Protein 5E43 (pdb70)

Foldseek 3Di:
DVVLQVVLVVLCVVQQWDKWAWKAQPVPRDMDTHQQAPKFACFLVLLLLLLLLQQLCCVPPNPCQQADWDADAPVLAAPQQVPNNVCRPPTGLVVLSLCCFQRVHQSSSCNLVRQVHQVRSCVSLVVLVLNQAGADDGPPVSLDDDNPDRHNIDGQVSLSSCCCLQPNPSHDPVSNVSSQVSQQNHDPQCLAQCVLADVPKRKRKGWGADQFQLWIWMWIWIALDPDHRIMTIMIMGHPGRRDHNDRNSRSNSNNSRCVVVVSD

Structure (mmCIF, N/CA/C/O backbone):
data_5E43
#
_entry.id   5E43
#
_cell.length_a   74.845
_cell.length_b   92.932
_cell.length_c   85.629
_cell.angle_alpha   90.00
_cell.angle_beta   90.00
_cell.angle_gamma   90.00
#
_symmetry.space_group_name_H-M   'C 2 2 21'
#
loop_
_entity.id
_entity.type
_entity.pdbx_description
1 polymer Beta-lactamase
2 non-polymer 'NITRATE ION'
3 non-polymer 'ACETATE ION'
4 water water
#
loop_
_atom_site.group_PDB
_atom_site.id
_atom_site.type_symbol
_atom_site.label_atom_id
_atom_site.label_alt_id
_atom_site.label_comp_id
_atom_site.label_asym_id
_atom_site.label_entity_id
_atom_site.label_seq_id
_atom_site.pdbx_PDB_ins_code
_atom_site.Cartn_x
_atom_site.Cartn_y
_atom_site.Cartn_z
_atom_site.occupancy
_atom_site.B_iso_or_equiv
_atom_site.auth_seq_id
_atom_site.auth_comp_id
_atom_site.auth_asym_id
_atom_site.auth_atom_id
_atom_site.pdbx_PDB_model_num
ATOM 1 N N . GLY A 1 30 ? 20.850 2.350 29.012 1.00 64.02 27 GLY A N 1
ATOM 2 C CA . GLY A 1 30 ? 22.188 2.907 29.029 1.00 58.24 27 GLY A CA 1
ATOM 3 C C . GLY A 1 30 ? 23.217 2.044 28.320 1.00 53.75 27 GLY A C 1
ATOM 4 O O . GLY A 1 30 ? 24.413 2.209 28.547 1.00 47.84 27 GLY A O 1
ATOM 5 N N . ALA A 1 31 ? 22.751 1.131 27.456 1.00 53.38 28 ALA A N 1
ATOM 6 C CA . ALA A 1 31 ? 23.659 0.195 26.793 1.00 48.50 28 ALA A CA 1
ATOM 7 C C . ALA A 1 31 ? 24.559 0.907 25.788 1.00 45.44 28 ALA A C 1
ATOM 8 O O . ALA A 1 31 ? 25.773 0.669 25.753 1.00 42.07 28 ALA A O 1
ATOM 10 N N . ARG A 1 32 ? 23.985 1.781 24.957 1.00 45.14 29 ARG A N 1
ATOM 11 C CA . ARG A 1 32 ? 24.812 2.551 24.036 1.00 42.34 29 ARG A CA 1
ATOM 12 C C . ARG A 1 32 ? 25.806 3.424 24.790 1.00 35.00 29 ARG A C 1
ATOM 13 O O . ARG A 1 32 ? 26.977 3.509 24.404 1.00 29.03 29 ARG A O 1
ATOM 21 N N . ALA A 1 33 ? 25.372 4.067 25.882 1.00 31.20 30 ALA A N 1
ATOM 22 C CA . ALA A 1 33 ? 26.290 4.920 26.631 1.00 27.89 30 ALA A CA 1
ATOM 23 C C . ALA A 1 33 ? 27.422 4.110 27.238 1.00 24.45 30 ALA A C 1
ATOM 24 O O . ALA A 1 33 ? 28.567 4.564 27.284 1.00 23.37 30 ALA A O 1
ATOM 26 N N A ARG A 1 34 ? 27.130 2.905 27.727 0.55 25.45 31 ARG A N 1
ATOM 27 N N B ARG A 1 34 ? 27.111 2.913 27.732 0.45 25.53 31 ARG A N 1
ATOM 28 C CA A ARG A 1 34 ? 28.204 2.115 28.318 0.55 25.17 31 ARG A CA 1
ATOM 29 C CA B ARG A 1 34 ? 28.142 2.057 28.302 0.45 25.42 31 ARG A CA 1
ATOM 30 C C A ARG A 1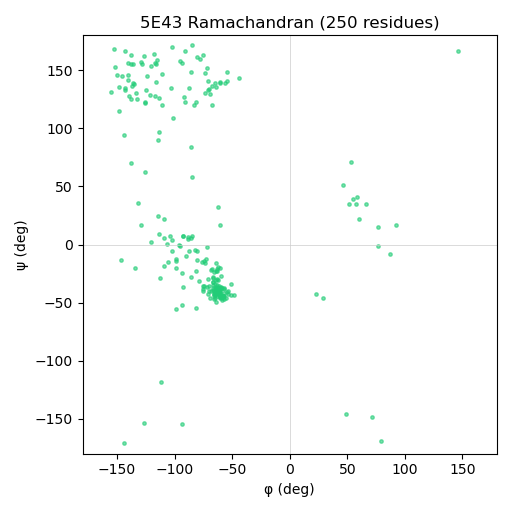 34 ? 29.240 1.730 27.266 0.55 24.29 31 ARG A C 1
ATOM 31 C C B ARG A 1 34 ? 29.215 1.732 27.270 0.45 24.43 31 ARG A C 1
ATOM 32 O O A ARG A 1 34 ? 30.444 1.732 27.547 0.55 24.41 31 ARG A O 1
ATOM 33 O O B ARG A 1 34 ? 30.413 1.776 27.570 0.45 24.28 31 ARG A O 1
ATOM 48 N N . LYS A 1 35 ? 28.800 1.420 26.041 1.00 26.22 32 LYS A N 1
ATOM 49 C CA . LYS A 1 35 ? 29.763 1.119 24.988 1.00 27.63 32 LYS A CA 1
ATOM 50 C C . LYS A 1 35 ? 30.590 2.343 24.631 1.00 26.58 32 LYS A C 1
ATOM 51 O O . LYS A 1 35 ? 31.809 2.245 24.454 1.00 26.09 32 LYS A O 1
ATOM 57 N N . GLU A 1 36 ? 29.950 3.510 24.545 1.00 25.25 33 GLU A N 1
ATOM 58 C CA . GLU A 1 36 ? 30.691 4.727 24.230 1.00 23.87 33 GLU A CA 1
ATOM 59 C C . GLU A 1 36 ? 31.710 5.049 25.316 1.00 23.22 33 GLU A C 1
ATOM 60 O O . GLU A 1 36 ? 32.834 5.472 25.017 1.00 22.35 33 GLU A O 1
ATOM 66 N N . LEU A 1 37 ? 31.343 4.838 26.585 1.00 21.03 34 LEU A N 1
ATOM 67 C CA . LEU A 1 37 ? 32.268 5.107 27.683 1.00 18.88 34 LEU A CA 1
ATOM 68 C C . LEU A 1 37 ? 33.387 4.083 27.733 1.00 19.61 34 LEU A C 1
ATOM 69 O O . LEU A 1 37 ? 34.529 4.415 28.077 1.00 18.37 34 LEU A O 1
ATOM 74 N N . ARG A 1 38 ? 33.079 2.823 27.424 1.00 21.02 35 ARG A N 1
ATOM 75 C CA . ARG A 1 38 ? 34.134 1.819 27.377 1.00 21.53 35 ARG A CA 1
ATOM 76 C C . ARG A 1 38 ? 35.161 2.173 26.311 1.00 20.19 35 ARG A C 1
ATOM 77 O O . ARG A 1 38 ? 36.374 2.003 26.519 1.00 20.52 35 ARG A O 1
ATOM 85 N N . THR A 1 39 ? 34.691 2.691 25.173 1.00 20.72 36 THR A N 1
ATOM 86 C CA . THR A 1 39 ? 35.584 3.079 24.087 1.00 21.70 36 THR A CA 1
ATOM 87 C C . THR A 1 39 ? 36.384 4.318 24.458 1.00 20.56 36 THR A C 1
ATOM 88 O O . THR A 1 39 ? 37.589 4.394 24.189 1.00 23.91 36 THR A O 1
ATOM 92 N N . LEU A 1 40 ? 35.724 5.290 25.082 1.00 20.09 37 LEU A N 1
ATOM 93 C CA . LEU A 1 40 ? 36.409 6.490 25.535 1.00 22.43 37 LEU A CA 1
ATOM 94 C C . LEU A 1 40 ? 37.470 6.139 26.561 1.00 22.31 37 LEU A C 1
ATOM 95 O O . LEU A 1 40 ? 38.587 6.668 26.526 1.00 22.79 37 LEU A O 1
ATOM 100 N N . GLU A 1 41 ? 37.127 5.243 27.490 1.00 20.83 38 GLU A N 1
ATOM 101 C CA . GLU A 1 41 ? 38.076 4.763 28.483 1.00 21.92 38 GLU A CA 1
ATOM 102 C C . GLU A 1 41 ? 39.288 4.127 27.825 1.00 25.24 38 GLU A C 1
ATOM 103 O O . GLU A 1 41 ? 40.429 4.380 28.223 1.00 24.86 38 GLU A O 1
ATOM 109 N N . ALA A 1 42 ? 39.061 3.300 26.802 1.00 25.21 39 ALA A N 1
ATOM 110 C CA . ALA A 1 42 ? 40.174 2.683 26.092 1.00 26.18 39 ALA A CA 1
ATOM 111 C C . ALA A 1 42 ? 41.061 3.737 25.448 1.00 24.81 39 ALA A C 1
ATOM 112 O O . ALA A 1 42 ? 42.288 3.596 25.417 1.00 29.24 39 ALA A O 1
ATOM 114 N N . SER A 1 43 ? 40.457 4.826 24.963 1.00 23.69 40 SER A N 1
ATOM 115 C CA . SER A 1 43 ? 41.208 5.818 24.206 1.00 28.11 40 SER A CA 1
ATOM 116 C C . SER A 1 43 ? 42.234 6.553 25.071 1.00 25.77 40 SER A C 1
ATOM 117 O O . SER A 1 43 ? 43.243 7.029 24.540 1.00 28.56 40 SER A O 1
ATOM 120 N N . PHE A 1 44 ? 42.009 6.688 26.380 1.00 25.45 41 PHE A N 1
ATOM 121 C CA . PHE A 1 44 ? 43.013 7.353 27.210 1.00 26.21 41 PHE A CA 1
ATOM 122 C C . PHE A 1 44 ? 43.669 6.403 28.206 1.00 29.26 41 PHE A C 1
ATOM 123 O O . PHE A 1 44 ? 44.480 6.841 29.025 1.00 29.56 41 PHE A O 1
ATOM 131 N N . LYS A 1 45 ? 43.404 5.099 28.089 1.00 25.47 42 LYS A N 1
ATOM 132 C CA . LYS A 1 45 ? 44.056 4.074 28.905 1.00 25.03 42 LYS A CA 1
ATOM 133 C C . LYS A 1 45 ? 43.892 4.369 30.391 1.00 27.48 42 LYS A C 1
ATOM 134 O O . LYS A 1 45 ? 44.811 4.189 31.189 1.00 29.71 42 LYS A O 1
ATOM 140 N N . GLY A 1 46 ? 42.720 4.844 30.763 1.00 22.37 43 GLY A N 1
ATOM 141 C CA . GLY A 1 46 ? 42.450 5.187 32.139 1.00 20.44 43 GLY A CA 1
ATOM 142 C C . GLY A 1 46 ? 41.193 4.500 32.634 1.00 22.80 43 GLY A C 1
ATOM 143 O O . GLY A 1 46 ? 40.798 3.442 32.147 1.00 24.15 43 GLY A O 1
ATOM 144 N N . ARG A 1 47 ? 40.570 5.128 33.621 1.00 18.63 44 ARG A N 1
ATOM 145 C CA . ARG A 1 47 ? 39.365 4.622 34.261 1.00 17.28 44 ARG A CA 1
ATOM 146 C C . ARG A 1 47 ? 38.370 5.762 34.363 1.00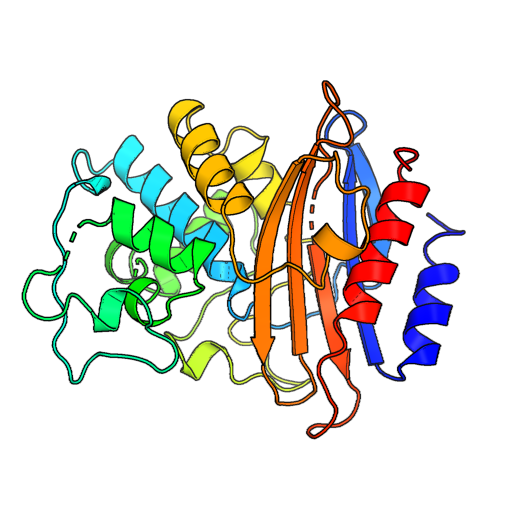 18.89 44 ARG A C 1
ATOM 147 O O . ARG A 1 47 ? 38.725 6.849 34.842 1.00 17.77 44 ARG A O 1
ATOM 155 N N . ILE A 1 48 ? 37.129 5.519 33.938 1.00 17.65 45 ILE A N 1
ATOM 156 C CA . ILE A 1 48 ? 36.052 6.499 34.065 1.00 15.92 45 ILE A CA 1
ATOM 157 C C . ILE A 1 48 ? 34.978 5.926 34.973 1.00 19.33 45 ILE A C 1
ATOM 158 O O . ILE A 1 48 ? 34.504 4.807 34.746 1.00 19.25 45 ILE A O 1
ATOM 163 N N . GLY A 1 49 ? 34.593 6.690 35.992 1.00 17.67 46 GLY A N 1
ATOM 164 C CA . GLY A 1 49 ? 33.405 6.397 36.780 1.00 15.98 46 GLY A CA 1
ATOM 165 C C . GLY A 1 49 ? 32.385 7.495 36.535 1.00 18.90 46 GLY A C 1
ATOM 166 O O . GLY A 1 49 ? 32.700 8.680 36.668 1.00 17.95 46 GLY A O 1
ATOM 167 N N . ALA A 1 50 ? 31.172 7.091 36.139 1.00 16.84 47 ALA A N 1
ATOM 168 C CA . ALA A 1 50 ? 30.197 8.081 35.730 1.00 16.20 47 ALA A CA 1
ATOM 169 C C . ALA A 1 50 ? 28.812 7.714 36.231 1.00 17.17 47 ALA A C 1
ATOM 170 O O . ALA A 1 50 ? 28.417 6.547 36.209 1.00 17.24 47 ALA A O 1
ATOM 172 N N . TYR A 1 51 ? 28.069 8.732 36.642 1.00 15.44 48 TYR A N 1
ATOM 173 C CA . TYR A 1 51 ? 26.691 8.581 37.075 1.00 16.73 48 TYR A CA 1
ATOM 174 C C . TYR A 1 51 ? 25.944 9.805 36.591 1.00 19.06 48 TYR A C 1
ATOM 175 O O . TYR A 1 51 ? 26.446 10.923 36.719 1.00 18.25 48 TYR A O 1
ATOM 184 N N . ALA A 1 52 ? 24.769 9.604 36.019 1.00 18.46 49 ALA A N 1
ATOM 185 C CA . ALA A 1 52 ? 23.898 10.725 35.715 1.00 19.35 49 ALA A CA 1
ATOM 186 C C . ALA A 1 52 ? 22.478 10.300 36.025 1.00 19.43 49 ALA A C 1
ATOM 187 O O . ALA A 1 52 ? 22.125 9.131 35.871 1.00 20.05 49 ALA A O 1
ATOM 189 N N . VAL A 1 53 ? 21.677 11.251 36.497 1.00 17.72 50 VAL A N 1
ATOM 190 C CA . VAL A 1 53 ? 20.273 10.990 36.789 1.00 16.91 50 VAL A CA 1
ATOM 191 C C . VAL A 1 53 ? 19.439 12.151 36.277 1.00 17.88 50 VAL A C 1
ATOM 192 O O . VAL A 1 53 ? 19.814 13.320 36.426 1.00 18.47 50 VAL A O 1
ATOM 196 N N . ASP A 1 54 ? 18.314 11.818 35.643 1.00 18.53 51 ASP A N 1
ATOM 197 C CA . ASP A 1 54 ? 17.284 12.790 35.292 1.00 20.54 51 ASP A CA 1
ATOM 198 C C . ASP A 1 54 ? 16.407 13.003 36.518 1.00 22.02 51 ASP A C 1
ATOM 199 O O . ASP A 1 54 ? 15.792 12.050 36.998 1.00 23.03 51 ASP A O 1
ATOM 204 N N . THR A 1 55 ? 16.333 14.235 37.028 1.00 20.15 52 THR A N 1
ATOM 205 C CA . THR A 1 55 ? 15.585 14.414 38.275 1.00 23.55 52 THR A CA 1
ATOM 206 C C . THR A 1 55 ? 14.072 14.315 38.094 1.00 25.21 52 THR A C 1
ATOM 207 O O . THR A 1 55 ? 13.362 14.212 39.098 1.00 28.01 52 THR A O 1
ATOM 211 N N . ALA A 1 56 ? 13.564 14.337 36.865 1.00 22.88 53 ALA A N 1
ATOM 212 C CA . ALA A 1 56 ? 12.127 14.207 36.633 1.00 24.48 53 ALA A CA 1
ATOM 213 C C . ALA A 1 56 ? 11.691 12.761 36.393 1.00 26.74 53 ALA A C 1
ATOM 214 O O . ALA A 1 56 ? 10.584 12.374 36.785 1.00 28.92 53 ALA A O 1
ATOM 216 N N . THR A 1 57 ? 12.502 11.964 35.706 1.00 24.73 54 THR A N 1
ATOM 217 C CA . THR A 1 57 ? 12.131 10.586 35.407 1.00 24.29 54 THR A CA 1
ATOM 218 C C . THR A 1 57 ? 12.753 9.588 36.366 1.00 27.29 54 THR A C 1
ATOM 219 O O . THR A 1 57 ? 12.287 8.440 36.425 1.00 25.95 54 THR A O 1
ATOM 223 N N . GLY A 1 58 ? 13.825 9.976 37.049 1.00 27.52 55 GLY A N 1
ATOM 224 C CA . GLY A 1 58 ? 14.587 9.066 37.871 1.00 30.46 55 GLY A CA 1
ATOM 225 C C . GLY A 1 58 ? 15.494 8.136 37.101 1.00 28.58 55 GLY A C 1
ATOM 226 O O . GLY A 1 58 ? 16.211 7.347 37.726 1.00 28.82 55 GLY A O 1
ATOM 227 N N . LYS A 1 59 ? 15.494 8.209 35.768 1.00 23.64 56 LYS A N 1
ATOM 228 C CA . LYS A 1 59 ? 16.345 7.356 34.956 1.00 24.72 56 LYS A CA 1
ATOM 229 C C . LYS A 1 59 ? 17.808 7.678 35.222 1.00 24.74 56 LYS A C 1
ATOM 230 O O . LYS A 1 59 ? 18.185 8.844 35.377 1.00 22.99 56 LYS A O 1
ATOM 236 N N . THR A 1 60 ? 18.628 6.638 35.311 1.00 22.20 57 THR A N 1
ATOM 237 C CA . THR A 1 60 ? 20.055 6.827 35.544 1.00 22.44 57 THR A CA 1
ATOM 238 C C . THR A 1 60 ? 20.874 6.223 34.415 1.00 22.17 57 THR A C 1
ATOM 239 O O . THR A 1 60 ? 20.442 5.281 33.738 1.00 24.26 57 THR A O 1
ATOM 243 N N . ILE A 1 61 ? 22.074 6.780 34.232 1.00 19.92 58 ILE A N 1
ATOM 244 C CA . ILE A 1 61 ? 23.108 6.225 33.368 1.00 21.33 58 ILE A CA 1
ATOM 245 C C . ILE A 1 61 ? 24.316 5.986 34.260 1.00 20.93 58 ILE A C 1
ATOM 246 O O . ILE A 1 61 ? 24.729 6.891 34.993 1.00 20.56 58 ILE A O 1
ATOM 251 N N . THR A 1 62 ? 24.868 4.774 34.221 1.00 20.43 59 THR A N 1
ATOM 252 C CA . THR A 1 62 ? 25.911 4.404 35.166 1.00 19.22 59 THR A CA 1
ATOM 253 C C . THR A 1 62 ? 27.039 3.662 34.461 1.00 21.73 59 THR A C 1
ATOM 254 O O . THR A 1 62 ? 26.798 2.810 33.595 1.00 22.63 59 THR A O 1
ATOM 258 N N . TYR A 1 63 ? 28.269 3.984 34.839 1.00 16.11 60 TYR A N 1
ATOM 259 C CA . TYR A 1 63 ? 29.429 3.267 34.314 1.00 18.53 60 TYR A CA 1
ATOM 260 C C . TYR A 1 63 ? 30.483 3.267 35.413 1.00 18.09 60 TYR A C 1
ATOM 261 O O . TYR A 1 63 ? 30.971 4.338 35.795 1.00 16.59 60 TYR A O 1
ATOM 270 N N . ARG A 1 64 ? 30.814 2.083 35.942 1.00 15.91 61 ARG A N 1
ATOM 271 C CA . ARG A 1 64 ? 31.679 1.999 37.128 1.00 15.71 61 ARG A CA 1
ATOM 272 C C . ARG A 1 64 ? 31.158 2.902 38.247 1.00 17.69 61 ARG A C 1
ATOM 273 O O . ARG A 1 64 ? 31.935 3.488 39.018 1.00 16.72 61 ARG A O 1
ATOM 281 N N . SER A 1 65 ? 29.825 3.009 38.347 1.00 15.38 62 SER A N 1
ATOM 282 C CA . SER A 1 65 ? 29.261 4.031 39.239 1.00 15.89 62 SER A CA 1
ATOM 283 C C . SER A 1 65 ? 29.377 3.665 40.709 1.00 16.46 62 SER A C 1
ATOM 284 O O . SER A 1 65 ? 29.159 4.531 41.561 1.00 17.39 62 SER A O 1
ATOM 287 N N . GLY A 1 66 ? 29.676 2.412 41.023 1.00 16.43 63 GLY A N 1
ATOM 288 C CA . GLY A 1 66 ? 29.937 1.992 42.387 1.00 16.53 63 GLY A CA 1
ATOM 289 C C . GLY A 1 66 ? 31.400 1.779 42.683 1.00 17.57 63 GLY A C 1
ATOM 290 O O . GLY A 1 66 ? 31.726 1.299 43.780 1.00 17.14 63 GLY A O 1
ATOM 291 N N . GLU A 1 67 ? 32.300 2.124 41.746 1.00 16.03 64 GLU A N 1
ATOM 292 C CA . GLU A 1 67 ? 33.722 1.963 42.015 1.00 15.22 64 GLU A CA 1
ATOM 293 C C . GLU A 1 67 ? 34.236 3.131 42.852 1.00 16.84 64 GLU A C 1
ATOM 294 O O . GLU A 1 67 ? 33.627 4.207 42.910 1.00 15.80 64 GLU A O 1
ATOM 300 N N . ARG A 1 68 ? 35.393 2.912 43.474 1.00 17.70 65 ARG A N 1
ATOM 301 C CA . ARG A 1 68 ? 35.943 3.833 44.460 1.00 14.64 65 ARG A CA 1
ATOM 302 C C . ARG A 1 68 ? 36.879 4.841 43.799 1.00 17.20 65 ARG A C 1
ATOM 303 O O . ARG A 1 68 ? 37.826 4.456 43.106 1.00 18.11 65 ARG A O 1
ATOM 311 N N . PHE A 1 69 ? 36.628 6.121 44.040 1.00 14.32 66 PHE A N 1
ATOM 312 C CA . PHE A 1 69 ? 37.451 7.205 43.522 1.00 15.67 66 PHE A CA 1
ATOM 313 C C . PHE A 1 69 ? 37.674 8.201 44.646 1.00 15.60 66 PHE A C 1
ATOM 314 O O . PHE A 1 69 ? 36.836 8.320 45.551 1.00 16.26 66 PHE A O 1
ATOM 322 N N . PRO A 1 70 ? 38.750 8.980 44.585 1.00 16.50 67 PRO A N 1
ATOM 323 C CA . PRO A 1 70 ? 38.947 10.018 45.608 1.00 14.65 67 PRO A CA 1
ATOM 324 C C . PRO A 1 70 ? 37.966 11.169 45.449 1.00 17.08 67 PRO A C 1
ATOM 325 O O . PRO A 1 70 ? 37.673 11.616 44.340 1.00 17.62 67 PRO A O 1
ATOM 329 N N . LEU A 1 71 ? 37.471 11.671 46.583 1.00 15.28 68 LEU A N 1
ATOM 330 C CA . LEU A 1 71 ? 36.667 12.886 46.558 1.00 15.53 68 LEU A CA 1
ATOM 331 C C . LEU A 1 71 ? 37.440 14.051 45.951 1.00 16.95 68 LEU A C 1
ATOM 332 O O . LEU A 1 71 ? 36.898 14.804 45.125 1.00 16.05 68 LEU A O 1
ATOM 337 N N . LEU A 1 72 ? 38.696 14.226 46.353 1.00 14.43 69 LEU A N 1
ATOM 338 C CA . LEU A 1 72 ? 39.468 15.433 46.032 1.00 15.36 69 LEU A CA 1
ATOM 339 C C . LEU A 1 72 ? 38.583 16.634 46.370 1.00 16.20 69 LEU A C 1
ATOM 340 O O . LEU A 1 72 ? 37.750 16.567 47.279 1.00 16.74 69 LEU A O 1
ATOM 345 N N . SER A 1 73 ? 38.677 17.727 45.615 1.00 15.17 70 SER A N 1
ATOM 346 C CA . SER A 1 73 ? 37.908 18.894 46.035 1.00 14.08 70 SER A CA 1
ATOM 347 C C . SER A 1 73 ? 36.413 18.758 45.823 1.00 17.07 70 SER A C 1
ATOM 348 O O . SER A 1 73 ? 35.698 19.704 46.175 1.00 17.16 70 SER A O 1
ATOM 351 N N . THR A 1 74 ? 35.894 17.662 45.249 1.00 15.42 71 THR A N 1
ATOM 352 C CA . THR A 1 74 ? 34.449 17.633 45.075 1.00 16.08 71 THR A CA 1
ATOM 353 C C . THR A 1 74 ? 33.712 17.653 46.415 1.00 16.83 71 THR A C 1
ATOM 354 O O . THR A 1 74 ? 32.545 18.045 46.450 1.00 17.78 71 THR A O 1
ATOM 358 N N . PHE A 1 75 ? 34.365 17.265 47.521 1.00 17.78 72 PHE A N 1
ATOM 359 C CA . PHE A 1 75 ? 33.664 17.297 48.800 1.00 17.72 72 PHE A CA 1
ATOM 360 C C . PHE A 1 75 ? 33.262 18.712 49.197 1.00 15.78 72 PHE A C 1
ATOM 361 O O . PHE A 1 75 ? 32.361 18.868 50.027 1.00 16.72 72 PHE A O 1
ATOM 369 N N . LYS A 1 76 ? 33.938 19.730 48.671 1.00 17.50 73 LYS A N 1
ATOM 370 C CA . LYS A 1 76 ? 33.695 21.096 49.126 1.00 17.31 73 LYS A CA 1
ATOM 371 C C . LYS A 1 76 ? 32.267 21.535 48.843 1.00 18.99 73 LYS A C 1
ATOM 372 O O . LYS A 1 76 ? 31.714 22.350 49.588 1.00 19.14 73 LYS A O 1
ATOM 378 N N . ALA A 1 77 ? 31.656 21.013 47.774 1.00 17.67 74 ALA A N 1
ATOM 379 C CA . ALA A 1 77 ? 30.241 21.289 47.532 1.00 18.20 74 ALA A CA 1
ATOM 380 C C . ALA A 1 77 ? 29.366 20.782 48.678 1.00 19.45 74 ALA A C 1
ATOM 381 O O . ALA A 1 77 ? 28.421 21.464 49.108 1.00 19.70 74 ALA A O 1
ATOM 383 N N . ILE A 1 78 ? 29.661 19.589 49.191 1.00 16.84 75 ILE A N 1
ATOM 384 C CA . ILE A 1 78 ? 28.835 19.031 50.245 1.00 16.24 75 ILE A CA 1
ATOM 385 C C . ILE A 1 78 ? 29.185 19.672 51.583 1.00 17.57 75 ILE A C 1
ATOM 386 O O . ILE A 1 78 ? 28.314 19.805 52.444 1.00 18.80 75 ILE A O 1
ATOM 391 N N . ALA A 1 79 ? 30.453 20.072 51.784 1.00 18.12 76 ALA A N 1
ATOM 392 C CA . ALA A 1 79 ? 30.794 20.809 53.007 1.00 16.59 76 ALA A CA 1
ATOM 393 C C . ALA A 1 79 ? 30.007 22.108 53.102 1.00 16.75 76 ALA A C 1
ATOM 394 O O . ALA A 1 79 ? 29.533 22.475 54.182 1.00 16.48 76 ALA A O 1
ATOM 396 N N . ALA A 1 80 ? 29.852 22.823 51.978 1.00 15.59 77 ALA A N 1
ATOM 397 C CA . ALA A 1 80 ? 29.061 24.058 52.010 1.00 16.96 77 ALA A CA 1
ATOM 398 C C . ALA A 1 80 ? 27.607 23.757 52.340 1.00 17.18 77 ALA A C 1
ATOM 399 O O . ALA A 1 80 ? 26.966 24.482 53.117 1.00 17.76 77 ALA A O 1
ATOM 401 N N . ALA A 1 81 ? 27.079 22.672 51.778 1.00 15.45 78 ALA A N 1
ATOM 402 C CA . ALA A 1 81 ? 25.727 22.249 52.116 1.00 16.76 78 ALA A CA 1
ATOM 403 C C . ALA A 1 81 ? 25.607 21.950 53.598 1.00 17.18 78 ALA A C 1
ATOM 404 O O . ALA A 1 81 ? 24.611 22.315 54.229 1.00 17.53 78 ALA A O 1
ATOM 406 N N . ALA A 1 82 ? 26.595 21.258 54.166 1.00 17.01 79 ALA A N 1
ATOM 407 C CA . ALA A 1 82 ? 26.531 20.936 55.585 1.00 16.87 79 ALA A CA 1
ATOM 408 C C . ALA A 1 82 ? 26.507 22.209 56.418 1.00 18.20 79 ALA A C 1
ATOM 409 O O . ALA A 1 82 ? 25.791 22.292 57.431 1.00 17.15 79 ALA A O 1
ATOM 411 N N . VAL A 1 83 ? 27.292 23.212 56.008 1.00 15.32 80 VAL A N 1
ATOM 412 C CA . VAL A 1 83 ? 27.326 24.488 56.728 1.00 16.04 80 VAL A CA 1
ATOM 413 C C . VAL A 1 83 ? 25.980 25.200 56.615 1.00 18.24 80 VAL A C 1
ATOM 414 O O . VAL A 1 83 ? 25.451 25.728 57.596 1.00 16.63 80 VAL A O 1
ATOM 418 N N . LEU A 1 84 ? 25.429 25.277 55.399 1.00 14.68 81 LEU A N 1
ATOM 419 C CA . LEU A 1 84 ? 24.099 25.862 55.230 1.00 15.57 81 LEU A CA 1
ATOM 420 C C . LEU A 1 84 ? 23.058 25.146 56.081 1.00 18.32 81 LEU A C 1
ATOM 421 O O . LEU A 1 84 ? 22.202 25.790 56.700 1.00 17.78 81 LEU A O 1
ATOM 426 N N . HIS A 1 85 ? 23.090 23.809 56.088 1.00 17.25 82 HIS A N 1
ATOM 427 C CA . HIS A 1 85 ? 22.133 23.040 56.885 1.00 18.89 82 HIS A CA 1
ATOM 428 C C . HIS A 1 85 ? 22.263 23.362 58.370 1.00 20.55 82 HIS A C 1
ATOM 429 O O . HIS A 1 85 ? 21.263 23.567 59.075 1.00 20.80 82 HIS A O 1
ATOM 436 N N . LYS A 1 86 ? 23.494 23.438 58.857 1.00 18.43 83 LYS A N 1
ATOM 437 C CA . LYS A 1 86 ? 23.711 23.729 60.269 1.00 17.43 83 LYS A CA 1
ATOM 438 C C . LYS A 1 86 ? 23.225 25.132 60.619 1.00 19.35 83 LYS A C 1
ATOM 439 O O . LYS A 1 86 ? 22.567 25.332 61.645 1.00 20.40 83 LYS A O 1
ATOM 445 N N . ALA A 1 87 ? 23.527 26.116 59.768 1.00 18.37 84 ALA A N 1
ATOM 446 C CA . ALA A 1 87 ? 23.099 27.481 60.058 1.00 19.94 84 ALA A CA 1
ATOM 447 C C . ALA A 1 87 ? 21.583 27.588 60.089 1.00 22.00 84 ALA A C 1
ATOM 448 O O . ALA A 1 87 ? 21.019 28.360 60.871 1.00 21.87 84 ALA A O 1
ATOM 450 N N . ARG A 1 88 ? 20.913 26.844 59.218 1.00 18.51 85 ARG A N 1
ATOM 451 C CA . ARG A 1 88 ? 19.458 26.937 59.102 1.00 20.90 85 ARG A CA 1
ATOM 452 C C . ARG A 1 88 ? 18.744 26.242 60.261 1.00 22.10 85 ARG A C 1
ATOM 453 O O . ARG A 1 88 ? 17.661 26.682 60.685 1.00 25.53 85 ARG A O 1
ATOM 461 N N . THR A 1 89 ? 19.298 25.127 60.752 1.00 22.22 86 THR A N 1
ATOM 462 C CA . THR A 1 89 ? 18.559 24.255 61.657 1.00 22.08 86 THR A CA 1
ATOM 463 C C . THR A 1 89 ? 19.041 24.267 63.097 1.00 26.31 86 THR A C 1
ATOM 464 O O . THR A 1 89 ? 18.287 23.836 63.984 1.00 29.10 86 THR A O 1
ATOM 468 N N . SER A 1 90 ? 20.257 24.735 63.367 1.00 24.92 87 SER A N 1
ATOM 469 C CA . SER A 1 90 ? 20.697 24.699 64.755 1.00 25.30 87 SER A CA 1
ATOM 470 C C . SER A 1 90 ? 21.606 25.848 65.165 1.00 24.78 87 SER A C 1
ATOM 471 O O . SER A 1 90 ? 21.791 26.067 66.364 1.00 24.32 87 SER A O 1
ATOM 474 N N . ASP A 1 91 ? 22.140 26.624 64.225 1.00 19.79 88 ASP A N 1
ATOM 475 C CA . ASP A 1 91 ? 23.163 27.626 64.546 1.00 19.20 88 ASP A CA 1
ATOM 476 C C . ASP A 1 91 ? 22.883 28.923 63.795 1.00 20.55 88 ASP A C 1
ATOM 477 O O . ASP A 1 91 ? 23.621 29.301 62.878 1.00 20.34 88 ASP A O 1
ATOM 482 N N . PRO A 1 92 ? 21.820 29.639 64.170 1.00 20.13 89 PRO A N 1
ATOM 483 C CA . PRO A 1 92 ? 21.542 30.935 63.540 1.00 20.48 89 PRO A CA 1
ATOM 484 C C . PRO A 1 92 ? 22.718 31.896 63.666 1.00 20.63 89 PRO A C 1
ATOM 485 O O . PRO A 1 92 ? 23.382 31.972 64.700 1.00 20.89 89 PRO A O 1
ATOM 489 N N . GLY A 1 93 ? 22.982 32.629 62.582 1.00 21.03 90 GLY A N 1
ATOM 490 C CA . GLY A 1 93 ? 24.114 33.528 62.532 1.00 20.49 90 GLY A CA 1
ATOM 491 C C . GLY A 1 93 ? 25.422 32.901 62.091 1.00 20.38 90 GLY A C 1
ATOM 492 O O . GLY A 1 93 ? 26.403 33.628 61.885 1.00 19.85 90 GLY A O 1
ATOM 493 N N . LEU A 1 94 ? 25.478 31.574 61.952 1.00 18.44 91 LEU A N 1
ATOM 494 C CA . LEU A 1 94 ? 26.723 30.934 61.553 1.00 16.88 91 LEU A CA 1
ATOM 495 C C . LEU A 1 94 ? 27.277 31.528 60.255 1.00 17.89 91 LEU A C 1
ATOM 496 O O . LEU A 1 94 ? 28.490 31.748 60.140 1.00 18.02 91 LEU A O 1
ATOM 501 N N . LEU A 1 95 ? 26.414 31.822 59.276 1.00 17.51 92 LEU A N 1
ATOM 502 C CA . LEU A 1 95 ? 26.964 32.258 57.979 1.00 16.50 92 LEU A CA 1
ATOM 503 C C . LEU A 1 95 ? 27.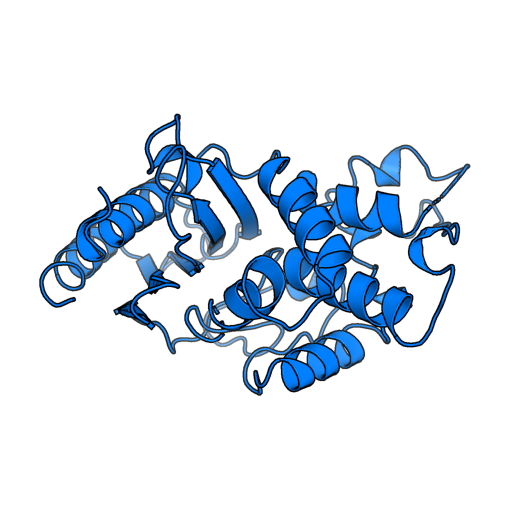614 33.629 58.070 1.00 20.21 92 LEU A C 1
ATOM 504 O O . LEU A 1 95 ? 28.493 33.945 57.256 1.00 19.11 92 LEU A O 1
ATOM 509 N N . ASN A 1 96 ? 27.248 34.423 59.077 1.00 18.30 93 ASN A N 1
ATOM 510 C CA . ASN A 1 96 ? 27.796 35.758 59.250 1.00 19.40 93 ASN A CA 1
ATOM 511 C C . ASN A 1 96 ? 28.974 35.784 60.214 1.00 18.68 93 ASN A C 1
ATOM 512 O O . ASN A 1 96 ? 29.553 36.854 60.439 1.00 19.08 93 ASN A O 1
ATOM 517 N N . LYS A 1 97 ? 29.331 34.636 60.786 1.00 16.84 94 LYS A N 1
ATOM 518 C CA . LYS A 1 97 ? 30.427 34.571 61.744 1.00 16.05 94 LYS 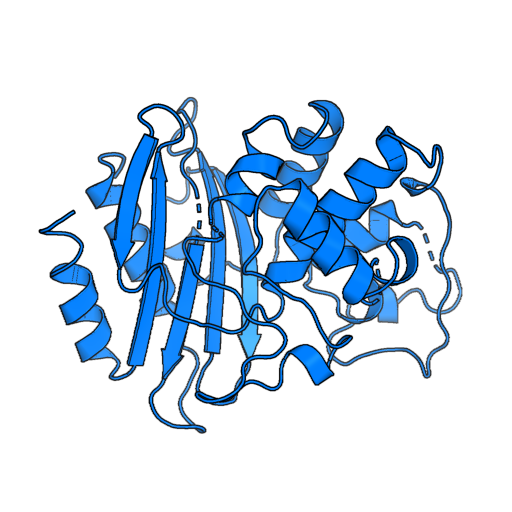A CA 1
ATOM 519 C C . LYS A 1 97 ? 31.754 34.784 61.032 1.00 16.20 94 LYS A C 1
ATOM 520 O O . LYS A 1 97 ? 32.012 34.163 59.995 1.00 17.09 94 LYS A O 1
ATOM 526 N N . VAL A 1 98 ? 32.623 35.643 61.611 1.00 14.66 95 VAL A N 1
ATOM 527 C CA . VAL A 1 98 ? 33.940 35.884 61.018 1.00 15.04 95 VAL A CA 1
ATOM 528 C C . VAL A 1 98 ? 34.915 34.849 61.541 1.00 20.08 95 VAL A C 1
ATOM 529 O O . VAL A 1 98 ? 34.963 34.552 62.748 1.00 20.77 95 VAL A O 1
ATOM 533 N N . VAL A 1 99 ? 35.695 34.295 60.617 1.00 17.11 96 VAL A N 1
ATOM 534 C CA . VAL A 1 99 ? 36.741 33.328 60.909 1.00 15.71 96 VAL A CA 1
ATOM 535 C C . VAL A 1 99 ? 38.079 33.938 60.519 1.00 18.03 96 VAL A C 1
ATOM 536 O O . VAL A 1 99 ? 38.186 34.599 59.477 1.00 16.84 96 VAL A O 1
ATOM 540 N N . HIS A 1 100 ? 39.094 33.712 61.354 1.00 16.75 97 HIS A N 1
ATOM 541 C CA . HIS A 1 100 ? 40.461 34.137 61.092 1.00 16.88 97 HIS A CA 1
ATOM 542 C C . HIS A 1 100 ? 41.375 32.921 60.977 1.00 17.40 97 HIS A C 1
ATOM 543 O O . HIS A 1 100 ? 41.073 31.833 61.481 1.00 17.37 97 HIS A O 1
ATOM 550 N N . TRP A 1 101 ? 42.495 33.112 60.283 1.00 17.28 98 TRP A N 1
ATOM 551 C CA . TRP A 1 101 ? 43.576 32.134 60.199 1.00 17.98 98 TRP A CA 1
ATOM 552 C C . TRP A 1 101 ? 44.898 32.883 60.258 1.00 16.63 98 TRP A C 1
ATOM 553 O O . TRP A 1 101 ? 44.970 34.076 59.946 1.00 19.86 98 TRP A O 1
ATOM 564 N N . THR A 1 102 ? 45.953 32.182 60.678 1.00 16.39 99 THR A N 1
ATOM 565 C CA . THR A 1 102 ? 47.294 32.734 60.610 1.00 17.81 99 THR A CA 1
ATOM 566 C C . THR A 1 102 ? 47.862 32.488 59.221 1.00 17.68 99 THR A C 1
ATOM 567 O O . THR A 1 102 ? 47.331 31.687 58.449 1.00 17.95 99 THR A O 1
ATOM 571 N N A THR A 1 103 ? 48.968 33.172 58.903 0.52 18.22 100 THR A N 1
ATOM 572 N N B THR A 1 103 ? 48.957 33.172 58.903 0.48 18.22 100 THR A N 1
ATOM 573 C CA A THR A 1 103 ? 49.665 32.863 57.651 0.52 20.04 100 THR A CA 1
ATOM 574 C CA B THR A 1 103 ? 49.626 32.840 57.650 0.48 20.04 100 THR A CA 1
ATOM 575 C C A THR A 1 103 ? 50.191 31.431 57.646 0.52 19.30 100 THR A C 1
ATOM 576 C C B THR A 1 103 ? 50.119 31.399 57.655 0.48 19.24 100 THR A C 1
ATOM 577 O O A THR A 1 103 ? 50.280 30.806 56.582 0.52 20.59 100 THR A O 1
ATOM 578 O O B THR A 1 103 ? 50.100 30.732 56.612 0.48 20.29 100 THR A O 1
ATOM 585 N N . ALA A 1 104 ? 50.546 30.892 58.819 1.00 17.75 101 ALA A N 1
ATOM 586 C CA . ALA A 1 104 ? 51.096 29.536 58.865 1.00 21.03 101 ALA A CA 1
ATOM 587 C C . ALA A 1 104 ? 50.039 28.481 58.582 1.00 19.29 101 ALA A C 1
ATOM 588 O O . ALA A 1 104 ? 50.394 27.361 58.183 1.00 22.59 101 ALA A O 1
ATOM 590 N N . GLU A 1 105 ? 48.759 28.814 58.762 1.00 16.17 102 GLU A N 1
ATOM 591 C CA . GLU A 1 105 ? 47.662 27.896 58.472 1.00 16.44 102 GLU A CA 1
ATOM 592 C C . GLU A 1 105 ? 47.288 27.868 56.994 1.00 19.72 102 GLU A C 1
ATOM 593 O O . GLU A 1 105 ? 46.424 27.072 56.601 1.00 20.22 102 GLU A O 1
ATOM 599 N N . LEU A 1 106 ? 47.900 28.714 56.162 1.00 17.70 103 LEU A N 1
ATOM 600 C CA . LEU A 1 106 ? 47.489 28.749 54.764 1.00 20.38 103 LEU A CA 1
ATOM 601 C C . LEU A 1 106 ? 47.941 27.490 54.040 1.00 22.20 103 LEU A C 1
ATOM 602 O O . LEU A 1 106 ? 49.106 27.096 54.132 1.00 20.49 103 LEU A O 1
ATOM 607 N N . GLN A 1 107 ? 47.023 26.894 53.282 1.00 20.60 104 GLN A N 1
ATOM 608 C CA . GLN A 1 107 ? 47.257 25.727 52.443 1.00 18.84 104 GLN A CA 1
ATOM 609 C C . GLN A 1 107 ? 47.609 26.137 51.023 1.00 18.31 104 GLN A C 1
ATOM 610 O O . GLN A 1 107 ? 47.251 27.222 50.562 1.00 20.33 104 GLN A O 1
ATOM 616 N N . GLU A 1 108 ? 48.311 25.239 50.323 1.00 20.03 105 GLU A N 1
ATOM 617 C CA . GLU A 1 108 ? 48.434 25.347 48.866 1.00 23.59 105 GLU A CA 1
ATOM 618 C C . GLU A 1 108 ? 47.082 25.674 48.247 1.00 21.19 105 GLU A C 1
ATOM 619 O O . GLU A 1 108 ? 46.047 25.172 48.690 1.00 22.78 105 GLU A O 1
ATOM 625 N N . HIS A 1 109 ? 47.103 26.497 47.198 1.00 21.96 106 HIS A N 1
ATOM 626 C CA . HIS A 1 109 ? 45.896 26.984 46.522 1.00 22.70 106 HIS A CA 1
ATOM 627 C C . HIS A 1 109 ? 44.899 27.619 47.499 1.00 20.96 106 HIS A C 1
ATOM 628 O O . HIS A 1 109 ? 43.803 27.104 47.747 1.00 21.98 106 HIS A O 1
ATOM 635 N N . SER A 1 110 ? 45.277 28.793 47.999 1.00 19.74 107 SER A N 1
ATOM 636 C CA . SER A 1 110 ? 44.399 29.608 48.839 1.00 18.26 107 SER A CA 1
ATOM 637 C C . SER A 1 110 ? 44.300 31.004 48.234 1.00 21.27 107 SER A C 1
ATOM 638 O O . SER A 1 110 ? 44.702 31.996 48.853 1.00 22.29 107 SER A O 1
ATOM 641 N N . PRO A 1 111 ? 43.767 31.114 47.012 1.00 21.98 108 PRO A N 1
ATOM 642 C CA . PRO A 1 111 ? 43.811 32.407 46.313 1.00 24.47 108 PRO A CA 1
ATOM 643 C C . PRO A 1 111 ? 42.969 33.478 46.973 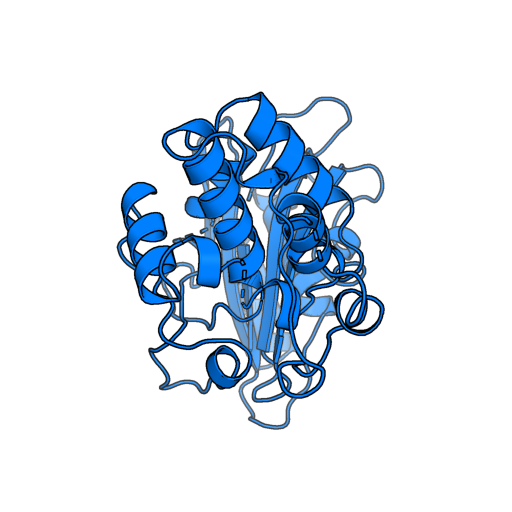1.00 25.54 108 PRO A C 1
ATOM 644 O O . PRO A 1 111 ? 43.314 34.660 46.853 1.00 27.82 108 PRO A O 1
ATOM 648 N N . VAL A 1 112 ? 41.890 33.113 47.667 1.00 21.13 109 VAL A N 1
ATOM 649 C CA . VAL A 1 112 ? 41.052 34.104 48.345 1.00 19.21 109 VAL A CA 1
ATOM 650 C C . VAL A 1 112 ? 41.474 34.290 49.792 1.00 18.97 109 VAL A C 1
ATOM 651 O O . VAL A 1 112 ? 41.705 35.419 50.238 1.00 20.74 109 VAL A O 1
ATOM 655 N N . THR A 1 113 ? 41.578 33.193 50.547 1.00 16.72 110 THR A N 1
ATOM 656 C CA . THR A 1 113 ? 41.963 33.326 51.950 1.00 15.57 110 THR A CA 1
ATOM 657 C C . THR A 1 113 ? 43.372 33.899 52.099 1.00 18.41 110 THR A C 1
ATOM 658 O O . THR A 1 113 ? 43.665 34.584 53.088 1.00 18.99 110 THR A O 1
ATOM 662 N N . GLY A 1 114 ? 44.255 33.646 51.129 1.00 17.74 111 GLY A N 1
ATOM 663 C CA . GLY A 1 114 ? 45.584 34.232 51.177 1.00 18.19 111 GLY A CA 1
ATOM 664 C C . GLY A 1 114 ? 45.573 35.744 51.161 1.00 21.91 111 GLY A C 1
ATOM 665 O O . GLY A 1 114 ? 46.565 36.370 51.555 1.00 22.89 111 GLY A O 1
ATOM 666 N N . LYS A 1 115 ? 44.474 36.347 50.701 1.00 21.85 112 LYS A N 1
ATOM 667 C CA . LYS A 1 115 ? 44.351 37.794 50.610 1.00 24.78 112 LYS A CA 1
ATOM 668 C C . LYS A 1 115 ? 43.634 38.412 51.805 1.00 24.32 112 LYS A C 1
ATOM 669 O O . LYS A 1 115 ? 43.498 39.639 51.853 1.00 25.84 112 LYS A O 1
ATOM 675 N N . HIS A 1 116 ? 43.200 37.607 52.778 1.00 20.70 113 HIS A N 1
ATOM 676 C CA . HIS A 1 116 ? 42.401 38.089 53.903 1.00 21.54 113 HIS A CA 1
ATOM 677 C C . HIS A 1 116 ? 42.937 37.578 55.239 1.00 20.14 113 HIS A C 1
ATOM 678 O O . HIS A 1 116 ? 42.175 37.307 56.173 1.00 20.39 113 HIS A O 1
ATOM 685 N N . VAL A 1 117 ? 44.264 37.454 55.366 1.00 20.26 114 VAL A N 1
ATOM 686 C CA . VAL A 1 117 ? 44.828 36.975 56.631 1.00 17.99 114 VAL A CA 1
ATOM 687 C C . VAL A 1 117 ? 44.535 37.960 57.749 1.00 22.12 114 VAL A C 1
ATOM 688 O O . VAL A 1 117 ? 44.208 37.561 58.870 1.00 21.30 114 VAL A O 1
ATOM 692 N N . LYS A 1 118 ? 44.641 39.262 57.470 1.00 21.35 115 LYS A N 1
ATOM 693 C CA . LYS A 1 118 ? 44.490 40.207 58.574 1.00 24.07 115 LYS A CA 1
ATOM 694 C C . LYS A 1 118 ? 43.032 40.367 58.994 1.00 24.85 115 LYS A C 1
ATOM 695 O O . LYS A 1 118 ? 42.734 40.447 60.194 1.00 26.91 115 LYS A O 1
ATOM 701 N N . ASP A 1 119 ? 42.115 40.413 58.035 1.00 22.25 116 ASP A N 1
ATOM 702 C CA . ASP A 1 119 ? 40.735 40.777 58.332 1.00 22.76 116 ASP A CA 1
ATOM 703 C C . ASP A 1 119 ? 39.802 39.574 58.466 1.00 22.88 116 ASP A C 1
ATOM 704 O O . ASP A 1 119 ? 38.704 39.726 59.011 1.00 22.25 116 ASP A O 1
ATOM 709 N N . GLY A 1 120 ? 40.220 38.374 58.033 1.00 21.22 117 GLY A N 1
ATOM 710 C CA . GLY A 1 120 ? 39.338 37.213 58.090 1.00 19.33 117 GLY A CA 1
ATOM 711 C C . GLY A 1 120 ? 38.227 37.315 57.048 1.00 19.03 117 GLY A C 1
ATOM 712 O O . GLY A 1 120 ? 38.164 38.247 56.248 1.00 20.29 117 GLY A O 1
ATOM 721 N N . THR A 1 122 ? 33.769 36.019 56.472 1.00 16.74 119 THR A N 1
ATOM 722 C CA . THR A 1 122 ? 32.590 35.350 57.002 1.00 17.55 119 THR A CA 1
ATOM 723 C C . THR A 1 122 ? 32.525 33.910 56.502 1.00 18.03 119 THR A C 1
ATOM 724 O O . THR A 1 122 ? 33.083 33.554 55.464 1.00 16.31 119 THR A O 1
ATOM 728 N N . VAL A 1 123 ? 31.787 33.083 57.248 1.00 15.93 120 VAL A N 1
ATOM 729 C CA . VAL A 1 123 ? 31.589 31.690 56.845 1.00 15.87 120 VAL A CA 1
ATOM 730 C C . VAL A 1 123 ? 30.924 31.607 55.474 1.00 17.47 120 VAL A C 1
ATOM 731 O O . VAL A 1 123 ? 31.271 30.745 54.652 1.00 17.07 120 VAL A O 1
ATOM 735 N N . ALA A 1 124 ? 29.985 32.513 55.190 1.00 16.95 121 ALA A N 1
ATOM 736 C CA . ALA A 1 124 ? 29.353 32.539 53.874 1.00 15.81 121 ALA A CA 1
ATOM 737 C C . ALA A 1 124 ? 30.378 32.789 52.778 1.00 19.54 121 ALA A C 1
ATOM 738 O O . ALA A 1 124 ? 30.338 32.145 51.725 1.00 18.17 121 ALA A O 1
ATOM 740 N N . ARG A 1 125 ? 31.275 33.762 52.986 1.00 16.64 122 ARG A N 1
ATOM 741 C CA . ARG A 1 125 ? 32.302 34.033 51.978 1.00 14.71 122 ARG A CA 1
ATOM 742 C C . ARG A 1 125 ? 33.277 32.873 51.858 1.00 16.39 122 ARG A C 1
ATOM 743 O O . ARG A 1 125 ? 33.797 32.603 50.765 1.00 17.93 122 ARG A O 1
ATOM 751 N N . LEU A 1 126 ? 33.539 32.171 52.966 1.00 15.38 123 LEU A N 1
ATOM 752 C CA . LEU A 1 126 ? 34.398 31.001 52.884 1.00 16.57 123 LEU A CA 1
ATOM 753 C C . LEU A 1 126 ? 33.732 29.898 52.069 1.00 16.38 123 LEU A C 1
ATOM 754 O O . LEU A 1 126 ? 34.417 29.168 51.345 1.00 16.62 123 LEU A O 1
ATOM 759 N N . CYS A 1 127 ? 32.400 29.769 52.158 1.00 15.49 124 CYS A N 1
ATOM 760 C CA . CYS A 1 127 ? 31.689 28.851 51.259 1.00 15.74 124 CYS A CA 1
ATOM 761 C C . CYS A 1 127 ? 31.916 29.226 49.798 1.00 15.03 124 CYS A C 1
ATOM 762 O O . CYS A 1 127 ? 32.193 28.363 48.955 1.00 17.34 124 CYS A O 1
ATOM 765 N N . GLU A 1 128 ? 31.758 30.509 49.478 1.00 15.62 125 GLU A N 1
ATOM 766 C CA . GLU A 1 128 ? 31.943 30.974 48.105 1.00 18.62 125 GLU A CA 1
ATOM 767 C C . GLU A 1 128 ? 33.348 30.654 47.612 1.00 19.23 125 GLU A C 1
ATOM 768 O O . GLU A 1 128 ? 33.534 30.137 46.504 1.00 20.24 125 GLU A O 1
ATOM 774 N N . ALA A 1 129 ? 34.348 30.942 48.438 1.00 18.65 126 ALA A N 1
ATOM 775 C CA . ALA A 1 129 ? 35.732 30.698 48.051 1.00 17.11 126 ALA A CA 1
ATOM 776 C C . ALA A 1 129 ? 36.022 29.213 47.890 1.00 17.13 126 ALA A C 1
ATOM 777 O O . ALA A 1 129 ? 36.761 28.819 46.982 1.00 16.92 126 ALA A O 1
ATOM 779 N N . ALA A 1 130 ? 35.527 28.384 48.814 1.00 18.83 127 ALA A N 1
ATOM 780 C CA . ALA A 1 130 ? 35.784 26.949 48.735 1.00 19.29 127 ALA A CA 1
ATOM 781 C C . ALA A 1 130 ? 35.180 26.353 47.477 1.00 19.75 127 ALA A C 1
ATOM 782 O O . ALA A 1 130 ? 35.763 25.446 46.870 1.00 17.18 127 ALA A O 1
ATOM 784 N N . ILE A 1 131 ? 33.996 26.827 47.083 1.00 17.02 128 ILE A N 1
ATOM 785 C CA . ILE A 1 131 ? 33.344 26.282 45.888 1.00 17.17 128 ILE A CA 1
ATOM 786 C C . ILE A 1 131 ? 33.909 26.896 44.616 1.00 20.13 128 ILE A C 1
ATOM 787 O O . ILE A 1 131 ? 34.312 26.174 43.696 1.00 22.75 128 ILE A O 1
ATOM 792 N N . THR A 1 132 ? 33.909 28.225 44.512 1.00 17.72 129 THR A N 1
ATOM 793 C CA . THR A 1 132 ? 34.147 28.838 43.205 1.00 17.61 129 THR A CA 1
ATOM 794 C C . THR A 1 132 ? 35.627 28.929 42.844 1.00 21.20 129 THR A C 1
ATOM 795 O O . THR A 1 132 ? 35.960 29.038 41.652 1.00 21.97 129 THR A O 1
ATOM 799 N N . ARG A 1 133 ? 36.514 28.909 43.832 1.00 19.45 130 ARG A N 1
ATOM 800 C CA . ARG A 1 133 ? 37.949 28.938 43.588 1.00 20.06 130 ARG A CA 1
ATOM 801 C C . ARG A 1 133 ? 38.655 27.714 44.157 1.00 21.49 130 ARG A C 1
ATOM 802 O O . ARG A 1 133 ? 39.884 27.633 44.080 1.00 21.89 130 ARG A O 1
ATOM 810 N N . SER A 1 134 ? 37.913 26.776 44.738 1.00 19.76 131 SER A N 1
ATOM 811 C CA . SER A 1 134 ? 38.476 25.564 45.329 1.00 19.64 131 SER A CA 1
ATOM 812 C C . SER A 1 134 ? 39.502 25.892 46.404 1.00 18.93 131 SER A C 1
ATOM 813 O O . SER A 1 134 ? 40.490 25.177 46.581 1.00 20.62 131 SER A O 1
ATOM 816 N N . ASP A 1 135 ? 39.257 26.973 47.140 1.00 16.11 132 ASP A N 1
ATOM 817 C CA . ASP A 1 135 ? 40.240 27.504 48.088 1.00 17.83 132 ASP A CA 1
ATOM 818 C C . ASP A 1 135 ? 40.428 26.512 49.238 1.00 17.73 132 ASP A C 1
ATOM 819 O O . ASP A 1 135 ? 39.468 26.174 49.938 1.00 17.72 132 ASP A O 1
ATOM 824 N N . ASN A 1 136 ? 41.658 26.020 49.416 1.00 17.88 133 ASN A N 1
ATOM 825 C CA . ASN A 1 136 ? 41.873 24.931 50.369 1.00 17.08 133 ASN A CA 1
ATOM 826 C C . ASN A 1 136 ? 41.823 25.399 51.822 1.00 15.74 133 ASN A C 1
ATOM 827 O O . ASN A 1 136 ? 41.316 24.667 52.684 1.00 16.70 133 ASN A O 1
ATOM 832 N N . THR A 1 137 ? 42.358 26.583 52.130 1.00 16.28 134 THR A N 1
ATOM 833 C CA . THR A 1 137 ? 42.234 27.068 53.507 1.00 16.38 134 THR A CA 1
ATOM 834 C C . THR A 1 137 ? 40.768 27.323 53.834 1.00 19.72 134 THR A C 1
ATOM 835 O O . THR A 1 137 ? 40.308 27.005 54.938 1.00 17.38 134 THR A O 1
ATOM 839 N N . ALA A 1 138 ? 40.022 27.894 52.879 1.00 17.06 135 ALA A N 1
ATOM 840 C CA . ALA A 1 138 ? 38.596 28.110 53.097 1.00 15.63 135 ALA A CA 1
ATOM 841 C C . ALA A 1 138 ? 37.900 26.798 53.419 1.00 15.95 135 ALA A C 1
ATOM 842 O O . ALA A 1 138 ? 37.081 26.730 54.342 1.00 15.36 135 ALA A O 1
ATOM 844 N N . ALA A 1 139 ? 38.255 25.728 52.706 1.00 14.79 136 ALA A N 1
ATOM 845 C CA . ALA A 1 139 ? 37.598 24.456 52.962 1.00 14.35 136 ALA A CA 1
ATOM 846 C C . ALA A 1 139 ? 37.923 23.935 54.354 1.00 14.41 136 ALA A C 1
ATOM 847 O O . ALA A 1 139 ? 37.066 23.339 55.012 1.00 15.98 136 ALA A O 1
ATOM 849 N N . ASN A 1 140 ? 39.168 24.089 54.797 1.00 14.88 137 ASN A N 1
ATOM 850 C CA . ASN A 1 140 ? 39.488 23.687 56.171 1.00 17.39 137 ASN A CA 1
ATOM 851 C C . ASN A 1 140 ? 38.688 24.512 57.174 1.00 19.63 137 ASN A C 1
ATOM 852 O O . ASN A 1 140 ? 38.246 23.989 58.209 1.00 16.55 137 ASN A O 1
ATOM 865 N N . LEU A 1 142 ? 35.727 25.677 56.673 1.00 15.65 139 LEU A N 1
ATOM 866 C CA . LEU A 1 142 ? 34.367 25.140 56.657 1.00 15.65 139 LEU A CA 1
ATOM 867 C C . LEU A 1 142 ? 34.280 23.858 57.476 1.00 15.22 139 LEU A C 1
ATOM 868 O O . LEU A 1 142 ? 33.318 23.663 58.234 1.00 16.26 139 LEU A O 1
ATOM 873 N N . LEU A 1 143 ? 35.281 22.978 57.344 1.00 15.67 140 LEU A N 1
ATOM 874 C CA . LEU A 1 143 ? 35.309 21.763 58.158 1.00 15.12 140 LEU A CA 1
ATOM 875 C C . LEU A 1 143 ? 35.334 22.091 59.651 1.00 15.79 140 LEU A C 1
ATOM 876 O O . LEU A 1 143 ? 34.694 21.399 60.455 1.00 16.82 140 LEU A O 1
ATOM 881 N N . LYS A 1 144 ? 36.030 23.160 60.036 1.00 15.13 141 LYS A N 1
ATOM 882 C CA . LYS A 1 144 ? 36.033 23.561 61.446 1.00 15.60 141 LYS A CA 1
ATOM 883 C C . LYS A 1 144 ? 34.657 23.980 61.953 1.00 18.31 141 LYS A C 1
ATOM 884 O O . LYS A 1 144 ? 34.457 24.081 63.180 1.00 18.65 141 LYS A O 1
ATOM 890 N N . GLN A 1 145 ? 33.715 24.258 61.065 1.00 17.59 142 GLN A N 1
ATOM 891 C CA . GLN A 1 145 ? 32.381 24.632 61.515 1.00 17.65 142 GLN A CA 1
ATOM 892 C C . GLN A 1 145 ? 31.453 23.436 61.689 1.00 18.12 142 GLN A C 1
ATOM 893 O O . GLN A 1 145 ? 30.338 23.620 62.185 1.00 22.06 142 GLN A O 1
ATOM 899 N N . ILE A 1 146 ? 31.840 22.236 61.244 1.00 18.18 143 ILE A N 1
ATOM 900 C CA . ILE A 1 146 ? 30.881 21.131 61.222 1.00 17.74 143 ILE A CA 1
ATOM 901 C C . ILE A 1 146 ? 31.447 19.881 61.892 1.00 21.05 143 ILE A C 1
ATOM 902 O O . ILE A 1 146 ? 30.914 18.778 61.714 1.00 21.97 143 ILE A O 1
ATOM 907 N N . GLY A 1 147 ? 32.512 20.033 62.670 1.00 17.80 144 GLY A N 1
ATOM 908 C CA . GLY A 1 147 ? 33.090 18.888 63.353 1.00 18.87 144 GLY A CA 1
ATOM 909 C C . GLY A 1 147 ? 34.204 18.191 62.608 1.00 19.91 144 GLY A C 1
ATOM 910 O O . GLY A 1 147 ? 34.532 17.047 62.947 1.00 19.04 144 GLY A O 1
ATOM 911 N N . GLY A 1 148 ? 34.798 18.839 61.603 1.00 16.10 145 GLY A N 1
ATOM 912 C CA . GLY A 1 148 ? 35.966 18.303 60.938 1.00 16.44 145 GLY A CA 1
ATOM 913 C C . GLY A 1 148 ? 35.567 17.236 59.938 1.00 17.58 145 GLY A C 1
ATOM 914 O O . GLY A 1 148 ? 34.385 17.078 59.619 1.00 16.80 145 GLY A O 1
ATOM 915 N N . PRO A 1 149 ? 36.547 16.495 59.421 1.00 18.26 146 PRO A N 1
ATOM 916 C CA . PRO A 1 149 ? 36.236 15.395 58.483 1.00 17.60 146 PRO A CA 1
ATOM 917 C C . PRO A 1 149 ? 35.217 14.408 59.024 1.00 20.63 146 PRO A C 1
ATOM 918 O O .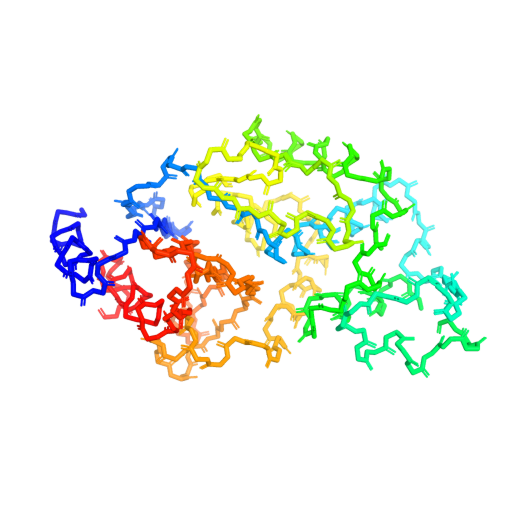 PRO A 1 149 ? 34.333 13.959 58.282 1.00 19.22 146 PRO A O 1
ATOM 922 N N . ALA A 1 150 ? 35.306 14.065 60.309 1.00 18.34 147 ALA A N 1
ATOM 923 C CA . ALA A 1 150 ? 34.306 13.176 60.902 1.00 19.01 147 ALA A CA 1
ATOM 924 C C . ALA A 1 150 ? 32.912 13.789 60.843 1.00 19.23 147 ALA A C 1
ATOM 925 O O . ALA A 1 150 ? 31.913 13.083 60.638 1.00 19.13 147 ALA A O 1
ATOM 927 N N . GLY A 1 151 ? 32.818 15.103 61.043 1.00 19.35 148 GLY A N 1
ATOM 928 C CA . GLY A 1 151 ? 31.522 15.750 60.988 1.00 19.43 148 GLY A CA 1
ATOM 929 C C . GLY A 1 151 ? 30.956 15.808 59.579 1.00 16.56 148 GLY A C 1
ATOM 930 O O . GLY A 1 151 ? 29.741 15.711 59.388 1.00 19.32 148 GLY A O 1
ATOM 931 N N . LEU A 1 152 ? 31.818 15.994 58.576 1.00 17.40 149 LEU A N 1
ATOM 932 C CA . LEU A 1 152 ? 31.328 15.905 57.203 1.00 18.09 149 LEU A CA 1
ATOM 933 C C . LEU A 1 152 ? 30.830 14.499 56.908 1.00 17.01 149 LEU A C 1
ATOM 934 O O . LEU A 1 152 ? 29.787 14.324 56.269 1.00 17.61 149 LEU A O 1
ATOM 939 N N . THR A 1 153 ? 31.548 13.482 57.387 1.00 16.05 150 THR A N 1
ATOM 940 C CA . THR A 1 153 ? 31.087 12.110 57.191 1.00 16.31 150 THR A CA 1
ATOM 941 C C . THR A 1 153 ? 29.723 11.891 57.840 1.00 17.84 150 THR A C 1
ATOM 942 O O . THR A 1 153 ? 28.858 11.210 57.278 1.00 20.25 150 THR A O 1
ATOM 946 N N . ALA A 1 154 ? 29.506 12.467 59.028 1.00 19.04 151 ALA A N 1
ATOM 947 C CA . ALA A 1 154 ? 28.187 12.387 59.645 1.00 19.37 151 ALA A CA 1
ATOM 948 C C . ALA A 1 154 ? 27.132 13.044 58.763 1.00 19.01 151 ALA A C 1
ATOM 949 O O . ALA A 1 154 ? 26.000 12.559 58.684 1.00 19.97 151 ALA A O 1
ATOM 951 N N . TYR A 1 155 ? 27.475 14.168 58.115 1.00 17.47 152 TYR A N 1
ATOM 952 C CA . TYR A 1 155 ? 26.510 14.823 57.230 1.00 17.90 152 TYR A CA 1
ATOM 953 C C . TYR A 1 155 ? 26.210 13.959 56.013 1.00 18.04 152 TYR A C 1
ATOM 954 O O . TYR A 1 155 ? 25.045 13.851 55.602 1.00 19.31 152 TYR A O 1
ATOM 963 N N . PHE A 1 156 ? 27.234 13.302 55.460 1.00 18.76 153 PHE A N 1
ATOM 964 C CA . PHE A 1 156 ? 26.981 12.322 54.407 1.00 20.49 153 PHE A CA 1
ATOM 965 C C . PHE A 1 156 ? 25.922 11.334 54.855 1.00 20.56 153 PHE A C 1
ATOM 966 O O . PHE A 1 156 ? 25.003 11.009 54.097 1.00 19.73 153 PHE A O 1
ATOM 974 N N . HIS A 1 157 ? 26.011 10.858 56.101 1.00 19.49 154 HIS A N 1
ATOM 975 C CA . HIS A 1 157 ? 24.995 9.930 56.586 1.00 21.91 154 HIS A CA 1
ATOM 976 C C . HIS A 1 157 ? 23.605 10.557 56.613 1.00 23.50 154 HIS A C 1
ATOM 977 O O . HIS A 1 157 ? 22.616 9.873 56.330 1.00 23.09 154 HIS A O 1
ATOM 984 N N . THR A 1 158 ? 23.494 11.843 56.972 1.00 22.00 155 THR A N 1
ATOM 985 C CA . THR A 1 158 ? 22.160 12.445 56.962 1.00 22.79 155 THR A CA 1
ATOM 986 C C . THR A 1 158 ? 21.565 12.499 55.565 1.00 23.20 155 THR A C 1
ATOM 987 O O . THR A 1 158 ? 20.336 12.561 55.434 1.00 23.72 155 THR A O 1
ATOM 991 N N . LEU A 1 159 ? 22.398 12.468 54.527 1.00 22.27 156 LEU A N 1
ATOM 992 C CA . LEU A 1 159 ? 21.939 12.389 53.141 1.00 19.87 156 LEU A CA 1
ATOM 993 C C . LEU A 1 159 ? 21.675 10.957 52.696 1.00 21.09 156 LEU A C 1
ATOM 994 O O . LEU A 1 159 ? 21.418 10.725 51.502 1.00 21.46 156 LEU A O 1
ATOM 999 N N . LYS A 1 160 ? 21.737 10.005 53.629 1.00 20.60 157 LYS A N 1
ATOM 1000 C CA . LYS A 1 160 ? 21.560 8.578 53.350 1.00 21.96 157 LYS A CA 1
ATOM 1001 C C . LYS A 1 160 ? 22.696 8.059 52.478 1.00 21.96 157 LYS A C 1
ATOM 1002 O O . LYS A 1 160 ? 22.503 7.182 51.625 1.00 23.14 157 LYS A O 1
ATOM 1008 N N . ASP A 1 161 ? 23.890 8.605 52.691 1.00 18.92 158 ASP A N 1
ATOM 1009 C CA . ASP A 1 161 ? 25.090 8.145 51.991 1.00 18.46 158 ASP A CA 1
ATOM 1010 C C . ASP A 1 161 ? 26.020 7.513 53.020 1.00 19.61 158 ASP A C 1
ATOM 1011 O O . ASP A 1 161 ? 26.778 8.225 53.697 1.00 20.50 158 ASP A O 1
ATOM 1016 N N . PRO A 1 162 ? 25.999 6.195 53.179 1.00 18.11 159 PRO A N 1
ATOM 1017 C CA . PRO A 1 162 ? 26.905 5.536 54.124 1.00 22.53 159 PRO A CA 1
ATOM 1018 C C . PRO A 1 162 ? 28.250 5.168 53.520 1.00 21.38 159 PRO A C 1
ATOM 1019 O O . PRO A 1 162 ? 29.049 4.505 54.190 1.00 23.62 159 PRO A O 1
ATOM 1023 N N . VAL A 1 163 ? 28.501 5.597 52.283 1.00 16.86 160 VAL A N 1
ATOM 1024 C CA . VAL A 1 163 ? 29.694 5.213 51.536 1.00 16.88 160 VAL A CA 1
ATOM 1025 C C . VAL A 1 163 ? 30.767 6.286 51.608 1.00 17.58 160 VAL A C 1
ATOM 1026 O O . VAL A 1 163 ? 31.919 6.009 51.968 1.00 19.36 160 VAL A O 1
ATOM 1030 N N . SER A 1 164 ? 30.416 7.508 51.217 1.00 17.08 161 SER A N 1
ATOM 1031 C CA . SER A 1 164 ? 31.405 8.572 51.152 1.00 16.36 161 SER A CA 1
ATOM 1032 C C . SER A 1 164 ? 31.926 8.907 52.551 1.00 18.49 161 SER A C 1
ATOM 1033 O O . SER A 1 164 ? 31.157 9.009 53.510 1.00 21.96 161 SER A O 1
ATOM 1036 N N A ARG A 1 165 ? 33.241 9.080 52.681 0.51 18.46 162 ARG A N 1
ATOM 1037 N N B ARG A 1 165 ? 33.241 9.079 52.641 0.49 18.25 162 ARG A N 1
ATOM 1038 C CA A ARG A 1 165 ? 33.812 9.339 54.003 0.51 18.30 162 ARG A CA 1
ATOM 1039 C CA B ARG A 1 165 ? 33.921 9.317 53.905 0.49 18.58 162 ARG A CA 1
ATOM 1040 C C A ARG A 1 165 ? 35.034 10.232 53.862 0.51 17.91 162 ARG A C 1
ATOM 1041 C C B ARG A 1 165 ? 34.968 10.390 53.681 0.49 17.78 162 ARG A C 1
ATOM 1042 O O A ARG A 1 165 ? 35.948 9.911 53.099 0.51 17.31 162 ARG A O 1
ATOM 1043 O O B ARG A 1 165 ? 35.683 10.365 52.673 0.49 17.23 162 ARG A O 1
ATOM 1058 N N . LEU A 1 166 ? 35.051 11.342 54.603 1.00 18.41 163 LEU A N 1
ATOM 1059 C CA . LEU A 1 166 ? 36.205 12.223 54.654 1.00 17.52 163 LEU A CA 1
ATOM 1060 C C . LEU A 1 166 ? 36.961 11.896 55.933 1.00 19.77 163 LEU A C 1
ATOM 1061 O O . LEU A 1 166 ? 36.374 11.845 57.019 1.00 20.07 163 LEU A O 1
ATOM 1066 N N . ASP A 1 167 ? 38.248 11.615 55.782 1.00 17.56 164 ASP A N 1
ATOM 1067 C CA . ASP A 1 167 ? 39.109 11.184 56.874 1.00 21.11 164 ASP A CA 1
ATOM 1068 C C . ASP A 1 167 ? 40.167 12.203 57.238 1.00 20.92 164 ASP A C 1
ATOM 1069 O O . ASP A 1 167 ? 40.570 12.277 58.406 1.00 22.08 164 ASP A O 1
ATOM 1074 N N . ARG A 1 168 ? 40.601 13.008 56.275 1.00 19.45 165 ARG A N 1
ATOM 1075 C CA . ARG A 1 168 ? 41.724 13.909 56.455 1.00 19.74 165 ARG A CA 1
ATOM 1076 C C . ARG A 1 168 ? 41.308 15.327 56.080 1.00 18.51 165 ARG A C 1
ATOM 1077 O O . ARG A 1 168 ? 40.270 15.544 55.444 1.00 17.62 165 ARG A O 1
ATOM 1085 N N . TRP A 1 169 ? 42.109 16.295 56.548 1.00 18.88 166 TRP A N 1
ATOM 1086 C CA . TRP A 1 169 ? 41.941 17.698 56.207 1.00 19.86 166 TRP A CA 1
ATOM 1087 C C . TRP A 1 169 ? 42.636 18.018 54.886 1.00 18.57 166 TRP A C 1
ATOM 1088 O O . TRP A 1 169 ? 43.370 17.205 54.335 1.00 19.94 166 TRP A O 1
ATOM 1099 N N . GLU A 1 170 ? 42.416 19.227 54.379 1.00 18.47 167 GLU A N 1
ATOM 1100 C CA . GLU A 1 170 ? 43.256 19.705 53.269 1.00 19.26 167 GLU A CA 1
ATOM 1101 C C . GLU A 1 170 ? 44.683 19.912 53.795 1.00 19.94 167 GLU A C 1
ATOM 1102 O O . GLU A 1 170 ? 44.841 20.476 54.878 1.00 21.61 167 GLU A O 1
ATOM 1108 N N . THR A 1 171 ? 45.735 19.497 53.070 1.00 20.10 168 THR A N 1
ATOM 1109 C CA . THR A 1 171 ? 45.617 18.940 51.730 1.00 19.55 168 THR A CA 1
ATOM 1110 C C . THR A 1 171 ? 45.904 17.449 51.686 1.00 21.56 168 THR A C 1
ATOM 1111 O O . THR A 1 171 ? 45.934 16.864 50.615 1.00 21.79 168 THR A O 1
ATOM 1115 N N . GLU A 1 172 ? 46.108 16.831 52.847 1.00 19.99 169 GLU A N 1
ATOM 1116 C CA . GLU A 1 172 ? 46.416 15.404 52.861 1.00 22.70 169 GLU A CA 1
ATOM 1117 C C . GLU A 1 172 ? 45.304 14.565 52.238 1.00 19.78 169 GLU A C 1
ATOM 1118 O O . GLU A 1 172 ? 45.572 13.467 51.733 1.00 22.86 169 GLU A O 1
ATOM 1124 N N . LEU A 1 173 ? 44.057 15.048 52.275 1.00 18.15 170 LEU A N 1
ATOM 1125 C CA . LEU A 1 173 ? 42.947 14.267 51.724 1.00 19.41 170 LEU A CA 1
ATOM 1126 C C . LEU A 1 173 ? 43.111 14.027 50.233 1.00 18.81 170 LEU A C 1
ATOM 1127 O O . LEU A 1 173 ? 42.512 13.087 49.689 1.00 18.94 170 LEU A O 1
ATOM 1132 N N . ASN A 1 174 ? 43.934 14.827 49.564 1.00 20.70 171 ASN A N 1
ATOM 1133 C CA . ASN A 1 174 ? 44.093 14.654 48.120 1.00 21.67 171 ASN A CA 1
ATOM 1134 C C . ASN A 1 174 ? 45.042 13.523 47.737 1.00 25.25 171 ASN A C 1
ATOM 1135 O O . ASN A 1 174 ? 45.162 13.210 46.546 1.00 32.32 171 ASN A O 1
ATOM 1140 N N . ASN A 1 175 ? 45.703 12.892 48.697 1.00 24.78 172 ASN A N 1
ATOM 1141 C CA . ASN A 1 175 ? 46.778 11.943 48.408 1.00 27.41 172 ASN A CA 1
ATOM 1142 C C . ASN A 1 175 ? 46.199 10.552 48.160 1.00 34.36 172 ASN A C 1
ATOM 1143 O O . ASN A 1 175 ? 46.147 9.697 49.048 1.00 42.60 172 ASN A O 1
ATOM 1148 N N . TRP A 1 176 ? 45.769 10.323 46.919 1.00 24.53 173 TRP A N 1
ATOM 1149 C CA . TRP A 1 176 ? 45.092 9.085 46.561 1.00 24.20 173 TRP A CA 1
ATOM 1150 C C . TRP A 1 176 ? 45.941 8.223 45.641 1.00 27.87 173 TRP A C 1
ATOM 1151 O O . TRP A 1 176 ? 46.706 8.726 44.810 1.00 27.47 173 TRP A O 1
ATOM 1162 N N . SER A 1 177 ? 45.796 6.906 45.805 1.00 24.54 174 SER A N 1
ATOM 1163 C CA . SER A 1 177 ? 46.375 5.923 44.895 1.00 24.78 174 SER A CA 1
ATOM 1164 C C . SER A 1 177 ? 45.359 4.786 44.796 1.00 24.75 174 SER A C 1
ATOM 1165 O O . SER A 1 177 ? 44.407 4.753 45.585 1.00 23.67 174 SER A O 1
ATOM 1168 N N . PRO A 1 178 ? 45.493 3.872 43.834 1.00 26.39 175 PRO A N 1
ATOM 1169 C CA . PRO A 1 178 ? 44.431 2.867 43.619 1.00 24.08 175 PRO A CA 1
ATOM 1170 C C . PRO A 1 178 ? 43.980 2.098 44.863 1.00 28.10 175 PRO A C 1
ATOM 1171 O O . PRO A 1 178 ? 42.789 1.787 44.969 1.00 28.50 175 PRO A O 1
ATOM 1175 N N . LYS A 1 179 ? 44.868 1.813 45.825 1.00 26.92 176 LYS A N 1
ATOM 1176 C CA . LYS A 1 179 ? 44.482 1.070 47.024 1.00 27.91 176 LYS A CA 1
ATOM 1177 C C . LYS A 1 179 ? 43.946 1.943 48.150 1.00 28.13 176 LYS A C 1
ATOM 1178 O O . LYS A 1 179 ? 43.522 1.406 49.184 1.00 28.37 176 LYS A O 1
ATOM 1184 N N . GLU A 1 180 ? 43.980 3.261 47.998 1.00 24.14 177 GLU A N 1
ATOM 1185 C CA . GLU A 1 180 ? 43.626 4.143 49.101 1.00 23.34 177 GLU A CA 1
ATOM 1186 C C . GLU A 1 180 ? 42.121 4.135 49.323 1.00 26.78 177 GLU A C 1
ATOM 1187 O O . GLU A 1 180 ? 41.344 4.332 48.387 1.00 24.27 177 GLU A O 1
ATOM 1193 N N . LYS A 1 181 ? 41.705 3.934 50.570 1.00 25.07 178 LYS A N 1
ATOM 1194 C CA . LYS A 1 181 ? 40.285 3.938 50.896 1.00 24.60 178 LYS A CA 1
ATOM 1195 C C . LYS A 1 181 ? 39.832 5.186 51.635 1.00 21.40 178 LYS A C 1
ATOM 1196 O O . LYS A 1 181 ? 38.621 5.454 51.685 1.00 23.13 178 LYS A O 1
ATOM 1202 N N . ARG A 1 182 ? 40.759 5.974 52.170 1.00 19.80 179 ARG A N 1
ATOM 1203 C CA . ARG A 1 182 ? 40.408 7.208 52.856 1.00 19.06 179 ARG A CA 1
ATOM 1204 C C . ARG A 1 182 ? 39.995 8.276 51.851 1.00 18.89 179 ARG A C 1
ATOM 1205 O O . ARG A 1 182 ? 40.521 8.333 50.738 1.00 18.30 179 ARG A O 1
ATOM 1213 N N . ASP A 1 183 ? 39.063 9.140 52.274 1.00 17.66 180 ASP A N 1
ATOM 1214 C CA . ASP A 1 183 ? 38.648 10.323 51.494 1.00 15.62 180 ASP A CA 1
ATOM 1215 C C . ASP A 1 183 ? 38.121 9.943 50.113 1.00 18.08 180 ASP A C 1
ATOM 1216 O O . ASP A 1 183 ? 38.413 10.616 49.116 1.00 18.74 180 ASP A O 1
ATOM 1221 N N . THR A 1 184 ? 37.340 8.869 50.050 1.00 16.77 181 THR A N 1
ATOM 1222 C CA . THR A 1 184 ? 36.818 8.367 48.785 1.00 16.58 181 THR A CA 1
ATOM 1223 C C . THR A 1 184 ? 35.290 8.404 48.755 1.00 18.62 181 THR A C 1
ATOM 1224 O O . THR A 1 184 ? 34.616 8.520 49.784 1.00 17.57 181 THR A O 1
ATOM 1228 N N . THR A 1 185 ? 34.758 8.290 47.538 1.00 15.57 182 THR A N 1
ATOM 1229 C CA . THR A 1 185 ? 33.328 8.237 47.267 1.00 16.41 182 THR A CA 1
ATOM 1230 C C . THR A 1 185 ? 33.135 7.278 46.096 1.00 15.07 182 THR A C 1
ATOM 1231 O O . THR A 1 185 ? 34.062 6.565 45.701 1.00 16.38 182 THR A O 1
ATOM 1235 N N . THR A 1 186 ? 31.923 7.228 45.559 1.00 14.89 183 THR A N 1
ATOM 1236 C CA . THR A 1 186 ? 31.672 6.582 44.281 1.00 16.26 183 THR A CA 1
ATOM 1237 C C . THR A 1 186 ? 30.910 7.586 43.438 1.00 15.63 183 THR A C 1
ATOM 1238 O O . THR A 1 186 ? 30.251 8.482 43.978 1.00 15.32 183 THR A O 1
ATOM 1242 N N . PRO A 1 187 ? 30.959 7.464 42.113 1.00 16.90 184 PRO A N 1
ATOM 1243 C CA . PRO A 1 187 ? 30.169 8.405 41.292 1.00 16.44 184 PRO A CA 1
ATOM 1244 C C . PRO A 1 187 ? 28.705 8.439 41.685 1.00 16.68 184 PRO A C 1
ATOM 1245 O O . PRO A 1 187 ? 28.124 9.526 41.798 1.00 18.36 184 PRO A O 1
ATOM 1249 N N . ALA A 1 188 ? 28.097 7.282 41.943 1.00 15.21 185 ALA A N 1
ATOM 1250 C CA . ALA A 1 188 ? 26.672 7.258 42.274 1.00 16.51 185 ALA A CA 1
ATOM 1251 C C . ALA A 1 188 ? 26.412 7.861 43.651 1.00 16.77 185 ALA A C 1
ATOM 1252 O O . ALA A 1 188 ? 25.414 8.559 43.852 1.00 16.15 185 ALA A O 1
ATOM 1254 N N . SER A 1 189 ? 27.278 7.574 44.625 1.00 16.49 186 SER A N 1
ATOM 1255 C CA . SER A 1 189 ? 27.051 8.112 45.966 1.00 16.46 186 SER A CA 1
ATOM 1256 C C . SER A 1 189 ? 27.049 9.626 45.932 1.00 16.89 186 SER A C 1
ATOM 1257 O O . SER A 1 189 ? 26.141 10.275 46.466 1.00 17.47 186 SER A O 1
ATOM 1268 N N . GLY A 1 191 ? 26.727 11.508 43.297 1.00 18.32 188 GLY A N 1
ATOM 1269 C CA . GLY A 1 191 ? 25.626 11.980 42.460 1.00 17.45 188 GLY A CA 1
ATOM 1270 C C . GLY A 1 191 ? 24.325 12.100 43.232 1.00 19.36 188 GLY A C 1
ATOM 1271 O O . GLY A 1 191 ? 23.613 13.110 43.138 1.00 18.54 188 GLY A O 1
ATOM 1272 N N . ARG A 1 192 ? 24.000 11.076 44.029 1.00 16.27 189 ARG A N 1
ATOM 1273 C CA . ARG A 1 192 ? 22.789 11.144 44.842 1.00 17.78 189 ARG A CA 1
ATOM 1274 C C . ARG A 1 192 ? 22.866 12.262 45.884 1.00 19.04 189 ARG A C 1
ATOM 1275 O O . ARG A 1 192 ? 21.860 12.933 46.149 1.00 19.66 189 ARG A O 1
ATOM 1283 N N . ASP A 1 193 ? 24.047 12.482 46.470 1.00 18.20 190 ASP A N 1
ATOM 1284 C CA . ASP A 1 193 ? 24.229 13.575 47.435 1.00 17.33 190 ASP A CA 1
ATOM 1285 C C . ASP A 1 193 ? 24.027 14.933 46.780 1.00 19.47 190 ASP A C 1
ATOM 1286 O O . ASP A 1 193 ? 23.306 15.796 47.304 1.00 19.59 190 ASP A O 1
ATOM 1291 N N . LEU A 1 194 ? 24.690 15.156 45.643 1.00 18.14 191 LEU A N 1
ATOM 1292 C CA . LEU A 1 194 ? 24.527 16.434 44.965 1.00 16.67 191 LEU A CA 1
ATOM 1293 C C . LEU A 1 194 ? 23.079 16.639 44.537 1.00 18.12 191 LEU A C 1
ATOM 1294 O O . LEU A 1 194 ? 22.554 17.756 44.623 1.00 19.34 191 LEU A O 1
ATOM 1299 N N . ARG 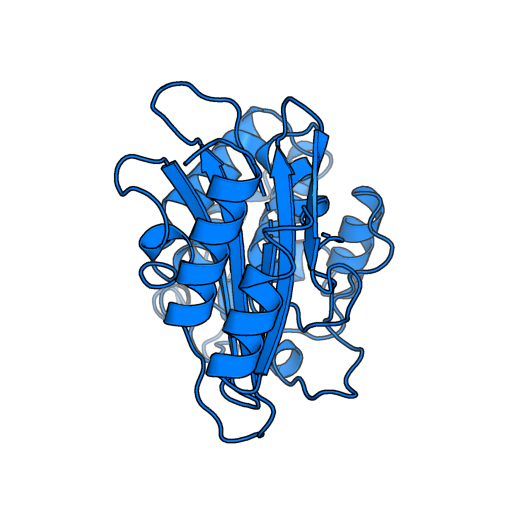A 1 195 ? 22.404 15.573 44.077 1.00 17.52 192 ARG A N 1
ATOM 1300 C CA . ARG A 1 195 ? 20.990 15.714 43.740 1.00 16.13 192 ARG A CA 1
ATOM 1301 C C . ARG A 1 195 ? 20.193 16.201 44.943 1.00 19.00 192 ARG A C 1
ATOM 1302 O O . ARG A 1 195 ? 19.363 17.113 44.824 1.00 19.79 192 ARG A O 1
ATOM 1310 N N . ALA A 1 196 ? 20.454 15.617 46.111 1.00 17.77 193 ALA A N 1
ATOM 1311 C CA . ALA A 1 196 ? 19.670 15.939 47.296 1.00 19.49 193 ALA A CA 1
ATOM 1312 C C . ALA A 1 196 ? 19.822 17.401 47.678 1.00 21.02 193 ALA A C 1
ATOM 1313 O O . ALA A 1 196 ? 18.842 18.053 48.068 1.00 21.78 193 ALA A O 1
ATOM 1315 N N . VAL A 1 197 ? 21.045 17.924 47.617 1.00 17.87 194 VAL A N 1
ATOM 1316 C CA . VAL A 1 197 ? 21.266 19.282 48.106 1.00 18.62 194 VAL A CA 1
ATOM 1317 C C . VAL A 1 197 ? 20.976 20.344 47.042 1.00 21.34 194 VAL A C 1
ATOM 1318 O O . VAL A 1 197 ? 20.604 21.467 47.390 1.00 21.45 194 VAL A O 1
ATOM 1322 N N . THR A 1 198 ? 21.126 20.034 45.749 1.00 19.15 195 THR A N 1
ATOM 1323 C CA . THR A 1 198 ? 20.858 21.052 44.736 1.00 18.49 195 THR A CA 1
ATOM 1324 C C . THR A 1 198 ? 19.440 21.022 44.193 1.00 20.21 195 THR A C 1
ATOM 1325 O O . THR A 1 198 ? 18.966 22.044 43.673 1.00 20.90 195 THR A O 1
ATOM 1329 N N . THR A 1 199 ? 18.748 19.884 44.259 1.00 18.45 196 THR A N 1
ATOM 1330 C CA . THR A 1 199 ? 17.417 19.771 43.675 1.00 18.90 196 THR A CA 1
ATOM 1331 C C . THR A 1 199 ? 16.401 19.093 44.582 1.00 22.61 196 THR A C 1
ATOM 1332 O O . THR A 1 199 ? 15.201 19.277 44.368 1.00 24.14 196 THR A O 1
ATOM 1336 N N . GLY A 1 200 ? 16.827 18.335 45.578 1.00 22.21 197 GLY A N 1
ATOM 1337 C CA . GLY A 1 200 ? 15.925 17.635 46.472 1.00 22.30 197 GLY A CA 1
ATOM 1338 C C . GLY A 1 200 ? 15.627 18.454 47.705 1.00 26.23 197 GLY A C 1
ATOM 1339 O O . GLY A 1 200 ? 15.698 19.685 47.692 1.00 29.06 197 GLY A O 1
ATOM 1340 N N . ASP A 1 201 ? 15.277 17.772 48.793 1.00 28.01 198 ASP A N 1
ATOM 1341 C CA . ASP A 1 201 ? 14.804 18.491 49.973 1.00 29.66 198 ASP A CA 1
ATOM 1342 C C . ASP A 1 201 ? 15.794 18.458 51.139 1.00 23.11 198 ASP A C 1
ATOM 1343 O O . ASP A 1 201 ? 15.398 18.719 52.279 1.00 25.73 198 ASP A O 1
ATOM 1348 N N . ALA A 1 202 ? 17.082 18.210 50.876 1.00 22.22 199 ALA A N 1
ATOM 1349 C CA . ALA A 1 202 ? 18.066 18.245 51.959 1.00 21.29 199 ALA A CA 1
ATOM 1350 C C . ALA A 1 202 ? 18.238 19.648 52.528 1.00 24.01 199 ALA A C 1
ATOM 1351 O O . ALA A 1 202 ? 18.482 19.800 53.732 1.00 24.30 199 ALA A O 1
ATOM 1353 N N . LEU A 1 203 ? 18.079 20.678 51.699 1.00 20.67 200 LEU A N 1
ATOM 1354 C CA . LEU A 1 203 ? 18.207 22.067 52.128 1.00 20.20 200 LEU A CA 1
ATOM 1355 C C . LEU A 1 203 ? 16.878 22.812 51.983 1.00 23.81 200 LEU A C 1
ATOM 1356 O O . LEU A 1 203 ? 16.017 22.419 51.203 1.00 27.00 200 LEU A O 1
ATOM 1361 N N . ASP A 1 204 ? 16.725 23.868 52.789 1.00 25.44 201 ASP A N 1
ATOM 1362 C CA . ASP A 1 204 ? 15.732 24.924 52.600 1.00 32.26 201 ASP A CA 1
ATOM 1363 C C . ASP A 1 204 ? 15.860 25.521 51.200 1.00 30.34 201 ASP A C 1
ATOM 1364 O O . ASP A 1 204 ? 16.964 25.608 50.649 1.00 29.26 201 ASP A O 1
ATOM 1369 N N . ALA A 1 205 ? 14.733 25.980 50.630 1.00 27.99 202 ALA A N 1
ATOM 1370 C CA . ALA A 1 205 ? 14.773 26.511 49.262 1.00 28.41 202 ALA A CA 1
ATOM 1371 C C . ALA A 1 205 ? 15.749 27.681 49.144 1.00 27.00 202 ALA A C 1
ATOM 1372 O O . ALA A 1 205 ? 16.452 27.824 48.135 1.00 27.07 202 ALA A O 1
ATOM 1374 N N . ARG A 1 206 ? 15.814 28.523 50.178 1.00 26.66 203 ARG A N 1
ATOM 1375 C CA . ARG A 1 206 ? 16.748 29.645 50.176 1.00 23.00 203 ARG A CA 1
ATOM 1376 C C . ARG A 1 206 ? 18.193 29.158 50.165 1.00 25.32 203 ARG A C 1
ATOM 1377 O O . ARG A 1 206 ? 19.048 29.722 49.468 1.00 24.74 203 ARG A O 1
ATOM 1385 N N . ASP A 1 207 ? 18.484 28.100 50.921 1.00 22.54 204 ASP A N 1
ATOM 1386 C CA . ASP A 1 207 ? 19.848 27.586 50.979 1.00 19.93 204 ASP A CA 1
ATOM 1387 C C . ASP A 1 207 ? 20.199 26.830 49.709 1.00 22.10 204 ASP A C 1
ATOM 1388 O O . ASP A 1 207 ? 21.342 26.883 49.239 1.00 21.59 204 ASP A O 1
ATOM 1393 N N . ARG A 1 208 ? 19.224 26.122 49.142 1.00 22.50 205 ARG A N 1
ATOM 1394 C CA . ARG A 1 208 ? 19.425 25.442 47.872 1.00 21.99 205 ARG A CA 1
ATOM 1395 C C . ARG A 1 208 ? 19.780 26.443 46.782 1.00 21.60 205 ARG A C 1
ATOM 1396 O O . ARG A 1 208 ? 20.747 26.255 46.032 1.00 19.69 205 ARG A O 1
ATOM 1404 N N . GLU A 1 209 ? 19.048 27.553 46.733 1.00 21.84 206 GLU A N 1
ATOM 1405 C CA . GLU A 1 209 ? 19.343 28.590 45.753 1.00 24.51 206 GLU A CA 1
ATOM 1406 C C . GLU A 1 209 ? 20.715 29.208 45.988 1.00 24.14 206 GLU A C 1
ATOM 1407 O O . GLU A 1 209 ? 21.436 29.512 45.034 1.00 22.97 206 GLU A O 1
ATOM 1413 N N . ARG A 1 210 ? 21.095 29.410 47.248 1.00 22.34 207 ARG A N 1
ATOM 1414 C CA . ARG A 1 210 ? 22.420 29.960 47.513 1.00 23.00 207 ARG A CA 1
ATOM 1415 C C . ARG A 1 210 ? 23.522 28.993 47.091 1.00 21.74 207 ARG A C 1
ATOM 1416 O O . ARG A 1 210 ? 24.511 29.401 46.461 1.00 20.85 207 ARG A O 1
ATOM 1424 N N . LEU A 1 211 ? 23.369 27.705 47.412 1.00 17.06 208 LEU A N 1
ATOM 1425 C CA . LEU A 1 211 ? 24.363 26.723 46.987 1.00 17.33 208 LEU A CA 1
ATOM 1426 C C . LEU A 1 211 ? 24.478 26.674 45.469 1.00 20.43 208 LEU A C 1
ATOM 1427 O O . LEU A 1 211 ? 25.586 26.653 44.922 1.00 19.24 208 LEU A O 1
ATOM 1432 N N . ASN A 1 212 ? 23.339 26.643 44.770 1.00 20.00 209 ASN A N 1
ATOM 1433 C CA . ASN A 1 212 ? 23.381 26.567 43.311 1.00 18.47 209 ASN A CA 1
ATOM 1434 C C . ASN A 1 212 ? 24.001 27.816 42.703 1.00 18.94 209 ASN A C 1
ATOM 1435 O O . ASN A 1 212 ? 24.686 27.732 41.679 1.00 20.35 209 ASN A O 1
ATOM 1440 N N . ALA A 1 213 ? 23.787 28.978 43.316 1.00 20.36 210 ALA A N 1
ATOM 1441 C CA . ALA A 1 213 ? 24.412 30.193 42.802 1.00 25.07 210 ALA A CA 1
ATOM 1442 C C . ALA A 1 213 ? 25.937 30.124 42.921 1.00 22.24 210 ALA A C 1
ATOM 1443 O O . ALA A 1 213 ? 26.655 30.593 42.030 1.00 23.18 210 ALA A O 1
ATOM 1445 N N . TRP A 1 214 ? 26.457 29.542 44.006 1.00 19.93 211 TRP A N 1
ATOM 1446 C CA . TRP A 1 214 ? 27.903 29.339 44.095 1.00 18.32 211 TRP A CA 1
ATOM 1447 C C . TRP A 1 214 ? 28.389 28.355 43.035 1.00 19.32 211 TRP A C 1
ATOM 1448 O O . TRP A 1 214 ? 29.427 28.574 42.394 1.00 17.96 211 TRP A O 1
ATOM 1459 N N . LEU A 1 215 ? 27.682 27.232 42.874 1.00 17.78 212 LEU A N 1
ATOM 1460 C CA . LEU A 1 215 ? 28.112 26.238 41.893 1.00 19.12 212 LEU A CA 1
ATOM 1461 C C . LEU A 1 215 ? 28.092 26.809 40.483 1.00 17.93 212 LEU A C 1
ATOM 1462 O O . LEU A 1 215 ? 28.985 26.514 39.675 1.00 18.41 212 LEU A O 1
ATOM 1467 N N . THR A 1 216 ? 27.078 27.613 40.148 1.00 17.61 213 THR A N 1
ATOM 1468 C CA . THR A 1 216 ? 27.052 28.159 38.792 1.00 18.55 213 THR A CA 1
ATOM 1469 C C . THR A 1 216 ? 28.093 29.263 38.601 1.00 21.34 213 THR A C 1
ATOM 1470 O O . THR A 1 216 ? 28.408 29.612 37.461 1.00 23.80 213 THR A O 1
ATOM 1474 N N . ALA A 1 217 ? 28.639 29.807 39.678 1.00 21.57 214 ALA A N 1
ATOM 1475 C CA . ALA A 1 217 ? 29.684 30.817 39.589 1.00 23.69 214 ALA A CA 1
ATOM 1476 C C . ALA A 1 217 ? 31.074 30.206 39.634 1.00 23.21 214 ALA A C 1
ATOM 1477 O O . ALA A 1 217 ? 32.059 30.941 39.746 1.00 22.39 214 ALA A O 1
ATOM 1479 N N . ASN A 1 218 ? 31.172 28.884 39.587 1.00 21.57 215 ASN A N 1
ATOM 1480 C CA . ASN A 1 218 ? 32.470 28.238 39.732 1.00 21.14 215 ASN A CA 1
ATOM 1481 C C . ASN A 1 218 ? 33.419 28.691 38.632 1.00 24.44 215 ASN A C 1
ATOM 1482 O O . ASN A 1 218 ? 33.029 28.837 37.470 1.00 21.53 215 ASN A O 1
ATOM 1487 N N . LYS A 1 219 ? 34.673 28.928 39.008 1.00 23.12 216 LYS A N 1
ATOM 1488 C CA . LYS A 1 219 ? 35.672 29.417 38.062 1.00 22.66 216 LYS A CA 1
ATOM 1489 C C . LYS A 1 219 ? 36.621 28.335 37.569 1.00 25.83 216 LYS A C 1
ATOM 1490 O O . LYS A 1 219 ? 37.441 28.618 36.682 1.00 26.44 216 LYS A O 1
ATOM 1496 N N . THR A 1 220 ? 36.532 27.114 38.103 1.00 24.75 217 THR A N 1
ATOM 1497 C CA . THR A 1 220 ? 37.574 26.110 37.901 1.00 27.68 217 THR A CA 1
ATOM 1498 C C . THR A 1 220 ? 37.190 24.992 36.939 1.00 29.82 217 THR A C 1
ATOM 1499 O O . THR A 1 220 ? 38.011 24.093 36.716 1.00 33.28 217 THR A O 1
ATOM 1503 N N . GLY A 1 221 ? 35.989 25.011 36.361 1.00 26.18 218 GLY A N 1
ATOM 1504 C CA . GLY A 1 221 ? 35.544 23.870 35.568 1.00 25.85 218 GLY A CA 1
ATOM 1505 C C . GLY A 1 221 ? 35.333 24.088 34.083 1.00 25.51 218 GLY A C 1
ATOM 1506 O O . GLY A 1 221 ? 34.585 23.334 33.442 1.00 24.35 218 GLY A O 1
ATOM 1507 N N . ASP A 1 222 ? 36.006 25.088 33.500 1.00 26.26 219 ASP A N 1
ATOM 1508 C CA . ASP A 1 222 ? 35.672 25.464 32.128 1.00 25.83 219 ASP A CA 1
ATOM 1509 C C . ASP A 1 222 ? 36.020 24.392 31.102 1.00 27.69 219 ASP A C 1
ATOM 1510 O O . ASP A 1 222 ? 35.459 24.405 30.002 1.00 28.02 219 ASP A O 1
ATOM 1515 N N . ALA A 1 223 ? 36.932 23.474 31.412 1.00 24.26 220 ALA A N 1
ATOM 1516 C CA . ALA A 1 223 ? 37.355 22.489 30.421 1.00 24.56 220 ALA A CA 1
ATOM 1517 C C . ALA A 1 223 ? 36.720 21.122 30.635 1.00 21.07 220 ALA A C 1
ATOM 1518 O O . ALA A 1 223 ? 37.045 20.176 29.891 1.00 23.97 220 ALA A O 1
ATOM 1520 N N . ARG A 1 224 ? 35.815 20.999 31.606 1.00 19.67 221 ARG A N 1
ATOM 1521 C CA . ARG A 1 224 ? 35.238 19.702 31.935 1.00 17.59 221 ARG A CA 1
ATOM 1522 C C . ARG A 1 224 ? 33.764 19.651 31.554 1.00 19.43 221 ARG A C 1
ATOM 1523 O O . ARG A 1 224 ? 33.452 19.769 30.366 1.00 22.10 221 ARG A O 1
ATOM 1531 N N . ILE A 1 225 ? 32.861 19.466 32.511 1.00 18.19 222 ILE A N 1
ATOM 1532 C CA . ILE A 1 225 ? 31.451 19.287 32.155 1.00 18.99 222 ILE A CA 1
ATOM 1533 C C . ILE A 1 225 ? 30.955 20.457 31.314 1.00 20.65 222 ILE A C 1
ATOM 1534 O O . ILE A 1 225 ? 30.282 20.260 30.300 1.00 19.51 222 ILE A O 1
ATOM 1539 N N . ARG A 1 226 ? 31.270 21.693 31.722 1.00 20.21 223 ARG A N 1
ATOM 1540 C CA . ARG A 1 226 ? 30.794 22.859 30.964 1.00 23.18 223 ARG A CA 1
ATOM 1541 C C . ARG A 1 226 ? 31.234 22.804 29.517 1.00 22.89 223 ARG A C 1
ATOM 1542 O O . ARG A 1 226 ? 30.500 23.234 28.612 1.00 23.15 223 ARG A O 1
ATOM 1550 N N . ALA A 1 227 ? 32.454 22.325 29.272 1.00 23.01 224 ALA A N 1
ATOM 1551 C CA . ALA A 1 227 ? 32.963 22.329 27.908 1.00 22.60 224 ALA A CA 1
ATOM 1552 C C . ALA A 1 227 ? 32.248 21.307 27.043 1.00 22.36 224 ALA A C 1
ATOM 1553 O O . ALA A 1 227 ? 32.130 21.498 25.829 1.00 24.32 224 ALA A O 1
ATOM 1555 N N . GLY A 1 228 ? 31.782 20.217 27.644 1.00 20.42 225 GLY A N 1
ATOM 1556 C CA . GLY A 1 228 ? 31.128 19.155 26.909 1.00 21.73 225 GLY A CA 1
ATOM 1557 C C . GLY A 1 228 ? 29.667 19.397 26.575 1.00 22.66 225 GLY A C 1
ATOM 1558 O O . GLY A 1 228 ? 29.106 18.678 25.741 1.00 23.21 225 GLY A O 1
ATOM 1559 N N . LEU A 1 229 ? 29.039 20.387 27.191 1.00 19.97 226 LEU A N 1
ATOM 1560 C CA . LEU A 1 229 ? 27.609 20.619 27.055 1.00 20.23 226 LEU A CA 1
ATOM 1561 C C . LEU A 1 229 ? 27.353 21.956 26.376 1.00 23.23 226 LEU A C 1
ATOM 1562 O O . LEU A 1 229 ? 28.222 22.834 26.387 1.00 23.18 226 LEU A O 1
ATOM 1567 N N . PRO A 1 230 ? 26.168 22.156 25.790 1.00 24.84 227 PRO A N 1
ATOM 1568 C CA . PRO A 1 230 ? 25.888 23.428 25.105 1.00 26.98 227 PRO A CA 1
ATOM 1569 C C . PRO A 1 230 ? 26.123 24.628 26.014 1.00 25.63 227 PRO A C 1
ATOM 1570 O O . PRO A 1 230 ? 25.817 24.604 27.205 1.00 22.01 227 PRO A O 1
ATOM 1574 N N . LYS A 1 231 ? 26.693 25.686 25.439 1.00 27.40 228 LYS A N 1
ATOM 1575 C CA . LYS A 1 231 ? 27.070 26.848 26.239 1.00 31.78 228 LYS A CA 1
ATOM 1576 C C . LYS A 1 231 ? 25.861 27.567 26.820 1.00 31.84 228 LYS A C 1
ATOM 1577 O O . LYS A 1 231 ? 25.988 28.231 27.856 1.00 34.65 228 LYS A O 1
ATOM 1583 N N . THR A 1 232 ? 24.691 27.419 26.200 1.00 31.13 229 THR A N 1
ATOM 1584 C CA . THR A 1 232 ? 23.498 28.084 26.708 1.00 31.53 229 THR A CA 1
ATOM 1585 C C . THR A 1 232 ? 22.924 27.401 27.945 1.00 30.03 229 THR A C 1
ATOM 1586 O O . THR A 1 232 ? 22.107 28.009 28.644 1.00 31.59 229 THR A O 1
ATOM 1590 N N . TRP A 1 233 ? 23.331 26.169 28.243 1.00 24.12 230 TRP A N 1
ATOM 1591 C CA . TRP A 1 233 ? 22.819 25.486 29.427 1.00 21.89 230 TRP A CA 1
ATOM 1592 C C . TRP A 1 233 ? 23.401 26.105 30.695 1.00 24.52 230 TRP A C 1
ATOM 1593 O O . TRP A 1 233 ? 24.503 26.642 30.695 1.00 28.53 230 TRP A O 1
ATOM 1604 N N . THR A 1 234 ? 22.654 26.012 31.788 1.00 23.77 231 THR A N 1
ATOM 1605 C CA . THR A 1 234 ? 23.155 26.426 33.096 1.00 22.50 231 THR A CA 1
ATOM 1606 C C . THR A 1 234 ? 23.809 25.228 33.773 1.00 21.50 231 THR A C 1
ATOM 1607 O O . THR A 1 234 ? 23.175 24.182 33.923 1.00 22.87 231 THR A O 1
ATOM 1611 N N . VAL A 1 235 ? 25.087 25.365 34.145 1.00 19.52 232 VAL A N 1
ATOM 1612 C CA . VAL A 1 235 ? 25.861 24.283 34.758 1.00 19.59 232 VAL A CA 1
ATOM 1613 C C . VAL A 1 235 ? 26.439 24.799 36.071 1.00 21.44 232 VAL A C 1
ATOM 1614 O O . VAL A 1 235 ? 27.175 25.793 36.073 1.00 21.84 232 VAL A O 1
ATOM 1618 N N . GLY A 1 236 ? 26.104 24.134 37.180 1.00 17.24 233 GLY A N 1
ATOM 1619 C CA . GLY A 1 236 ? 26.763 24.428 38.445 1.00 17.35 233 GLY A CA 1
ATOM 1620 C C . GLY A 1 236 ? 27.623 23.243 38.813 1.00 17.48 233 GLY A C 1
ATOM 1621 O O . GLY A 1 236 ? 27.104 22.142 38.966 1.00 19.83 233 GLY A O 1
ATOM 1622 N N . ASP A 1 237 ? 28.929 23.425 38.962 1.00 16.61 234 ASP A N 1
ATOM 1623 C CA . ASP A 1 237 ? 29.792 22.265 39.052 1.00 16.12 234 ASP A CA 1
ATOM 1624 C C . ASP A 1 237 ? 30.838 22.480 40.125 1.00 17.24 234 ASP A C 1
ATOM 1625 O O . ASP A 1 237 ? 31.092 23.608 40.561 1.00 17.74 234 ASP A O 1
ATOM 1630 N N . LYS A 1 238 ? 31.447 21.371 40.546 1.00 15.75 235 LYS A N 1
ATOM 1631 C CA . LYS A 1 238 ? 32.617 21.414 41.428 1.00 15.83 235 LYS A CA 1
ATOM 1632 C C . LYS A 1 238 ? 33.633 20.387 40.949 1.00 16.87 235 LYS A C 1
ATOM 1633 O O . LYS A 1 238 ? 33.301 19.208 40.807 1.00 18.49 235 LYS A O 1
ATOM 1639 N N . THR A 1 239 ? 34.867 20.837 40.705 1.00 15.63 236 THR A N 1
ATOM 1640 C CA . THR A 1 239 ? 35.936 19.987 40.201 1.00 15.54 236 THR A CA 1
ATOM 1641 C C . THR A 1 239 ? 36.740 19.375 41.349 1.00 16.53 236 THR A C 1
ATOM 1642 O O . THR A 1 239 ? 36.680 19.815 42.501 1.00 19.08 236 THR A O 1
ATOM 1646 N N . GLY A 1 240 ? 37.544 18.370 41.009 1.00 16.36 237 GLY A N 1
ATOM 1647 C CA . GLY A 1 240 ? 38.596 17.911 41.891 1.00 16.48 237 GLY A CA 1
ATOM 1648 C C . GLY A 1 240 ? 39.741 17.470 41.006 1.00 20.34 237 GLY A C 1
ATOM 1649 O O . GLY A 1 240 ? 39.480 16.980 39.906 1.00 18.03 237 GLY A O 1
ATOM 1650 N N . THR A 1 241 ? 40.988 17.672 41.435 1.00 19.23 238 THR A N 1
ATOM 1651 C CA . THR A 1 241 ? 42.147 17.362 40.605 1.00 21.84 238 THR A CA 1
ATOM 1652 C C . THR A 1 241 ? 43.301 16.943 41.501 1.00 23.00 238 THR A C 1
ATOM 1653 O O . THR A 1 241 ? 43.567 17.590 42.516 1.00 23.82 238 THR A O 1
ATOM 1657 N N . ASN A 1 242 ? 44.000 15.873 41.124 1.00 20.75 239 ASN A N 1
ATOM 1658 C CA . ASN A 1 242 ? 45.279 15.583 41.756 1.00 21.62 239 ASN A CA 1
ATOM 1659 C C . ASN A 1 242 ? 46.214 15.024 40.695 1.00 23.77 239 ASN A C 1
ATOM 1660 O O . ASN A 1 242 ? 45.827 14.140 39.929 1.00 24.18 239 ASN A O 1
ATOM 1665 N N . SER A 1 243 ? 47.437 15.550 40.655 1.00 26.40 240 SER A N 1
ATOM 1666 C CA . SER A 1 243 ? 48.363 15.172 39.594 1.00 31.00 240 SER A CA 1
ATOM 1667 C C . SER A 1 243 ? 48.674 13.681 39.603 1.00 30.81 240 SER A C 1
ATOM 1668 O O . SER A 1 243 ? 48.834 13.073 38.538 1.00 30.34 240 SER A O 1
ATOM 1671 N N . LYS A 1 244 ? 48.794 13.076 40.784 1.00 29.54 241 LYS A N 1
ATOM 1672 C CA . LYS A 1 244 ? 49.191 11.676 40.842 1.00 30.89 241 LYS A CA 1
ATOM 1673 C C . LYS A 1 244 ? 48.070 10.793 40.307 1.00 28.22 241 LYS A C 1
ATOM 1674 O O . LYS A 1 244 ? 46.907 10.910 40.719 1.00 28.39 241 LYS A O 1
ATOM 1680 N N . TYR A 1 245 ? 48.427 9.913 39.380 1.00 28.19 242 TYR A N 1
ATOM 1681 C CA . TYR A 1 245 ? 47.482 9.086 38.635 1.00 28.24 242 TYR A CA 1
ATOM 1682 C C . TYR A 1 245 ? 46.499 9.914 37.839 1.00 23.90 242 TYR A C 1
ATOM 1683 O O . TYR A 1 245 ? 45.422 9.420 37.491 1.00 24.57 242 TYR A O 1
ATOM 1692 N N . GLY A 1 246 ? 46.846 11.167 37.539 1.00 23.76 243 GLY A N 1
ATOM 1693 C CA . GLY A 1 246 ? 45.973 12.002 36.733 1.00 22.53 243 GLY A CA 1
ATOM 1694 C C . GLY A 1 246 ? 44.512 11.972 37.158 1.00 24.33 243 GLY A C 1
ATOM 1695 O O . GLY A 1 246 ? 43.612 11.736 36.345 1.00 23.20 243 GLY A O 1
ATOM 1696 N N . ALA A 1 247 ? 44.260 12.189 38.447 1.00 21.50 244 ALA A N 1
ATOM 1697 C CA . ALA A 1 247 ? 42.910 12.073 38.970 1.00 19.52 244 ALA A CA 1
ATOM 1698 C C . ALA A 1 247 ? 42.149 13.362 38.679 1.00 23.36 244 ALA A C 1
ATOM 1699 O O . ALA A 1 247 ? 42.594 14.452 39.050 1.00 22.22 244 ALA A O 1
ATOM 1701 N N . GLY A 1 248 ? 41.032 13.247 37.977 1.00 19.88 245 GLY A N 1
ATOM 1702 C CA . GLY A 1 248 ? 40.266 14.427 37.610 1.00 16.87 245 GLY A CA 1
ATOM 1703 C C . GLY A 1 248 ? 38.793 14.152 37.749 1.00 18.52 245 GLY A C 1
ATOM 1704 O O . GLY A 1 248 ? 38.306 13.168 37.183 1.00 18.18 245 GLY A O 1
ATOM 1705 N N . ASN A 1 249 ? 38.075 15.018 38.473 1.00 16.80 246 ASN A N 1
ATOM 1706 C CA . ASN A 1 249 ? 36.666 14.825 38.784 1.00 16.34 246 ASN A CA 1
ATOM 1707 C C . ASN A 1 249 ? 35.881 16.071 38.404 1.00 18.44 246 ASN A C 1
ATOM 1708 O O . ASN A 1 249 ? 36.414 17.185 38.408 1.00 17.81 246 ASN A O 1
ATOM 1713 N N . ASP A 1 250 ? 34.583 15.889 38.145 1.00 14.78 247 ASP A N 1
ATOM 1714 C CA . ASP A 1 250 ? 33.682 17.033 38.034 1.00 13.70 247 ASP A CA 1
ATOM 1715 C C . ASP A 1 250 ? 32.287 16.525 38.349 1.00 14.72 247 ASP A C 1
ATOM 1716 O O . ASP A 1 250 ? 31.878 15.481 37.824 1.00 16.52 247 ASP A O 1
ATOM 1721 N N . ILE A 1 251 ? 31.576 17.221 39.226 1.00 15.58 248 ILE A N 1
ATOM 1722 C CA . ILE A 1 251 ? 30.187 16.877 39.533 1.00 16.38 248 ILE A CA 1
ATOM 1723 C C . ILE A 1 251 ? 29.361 18.119 39.263 1.00 15.25 248 ILE A C 1
ATOM 1724 O O . ILE A 1 251 ? 29.855 19.235 39.440 1.00 17.56 248 ILE A O 1
ATOM 1729 N N . ALA A 1 252 ? 28.133 17.946 38.773 1.00 15.52 249 ALA A N 1
ATOM 1730 C CA . ALA A 1 252 ? 27.384 19.133 38.389 1.00 15.17 249 ALA A CA 1
ATOM 1731 C C . ALA A 1 252 ? 25.888 18.910 38.505 1.00 17.42 249 ALA A C 1
ATOM 1732 O O . ALA A 1 252 ? 25.395 17.786 38.387 1.00 17.05 249 ALA A O 1
ATOM 1734 N N . VAL A 1 253 ? 25.175 20.004 38.740 1.00 17.31 250 VAL A N 1
ATOM 1735 C CA . VAL A 1 253 ? 23.750 20.098 38.448 1.00 17.28 250 VAL A CA 1
ATOM 1736 C C . VAL A 1 253 ? 23.618 20.912 37.170 1.00 18.51 250 VAL A C 1
ATOM 1737 O O . VAL A 1 253 ? 24.308 21.927 36.995 1.00 20.55 250 VAL A O 1
ATOM 1741 N N . VAL A 1 254 ? 22.785 20.437 36.243 1.00 17.91 251 VAL A N 1
ATOM 1742 C CA . VAL A 1 254 ? 22.734 20.977 34.889 1.00 17.34 251 VAL A CA 1
ATOM 1743 C C . VAL A 1 254 ? 21.283 21.211 34.530 1.00 20.27 251 VAL A C 1
ATOM 1744 O O . VAL A 1 254 ? 20.466 20.290 34.627 1.00 22.70 251 VAL A O 1
ATOM 1748 N N . TRP A 1 255 ? 20.955 22.433 34.130 1.00 18.76 252 TRP A N 1
ATOM 1749 C CA . TRP A 1 255 ? 19.626 22.685 33.600 1.00 19.06 252 TRP A CA 1
ATOM 1750 C C . TRP A 1 255 ? 19.736 22.729 32.089 1.00 23.24 252 TRP A C 1
ATOM 1751 O O . TRP A 1 255 ? 20.293 23.693 31.554 1.00 22.80 252 TRP A O 1
ATOM 1762 N N . PRO A 1 256 ? 19.216 21.703 31.353 1.00 24.42 253 PRO A N 1
ATOM 1763 C CA . PRO A 1 256 ? 19.461 21.572 29.906 1.00 23.20 253 PRO A CA 1
ATOM 1764 C C . PRO A 1 256 ? 18.491 22.399 29.083 1.00 27.81 253 PRO A C 1
ATOM 1765 O O . PRO A 1 256 ? 17.745 21.884 28.251 1.00 32.08 253 PRO A O 1
ATOM 1769 N N . GLY A 1 257 ? 18.476 23.693 29.334 1.00 28.40 254 GLY A N 1
ATOM 1770 C CA . GLY A 1 257 ? 17.590 24.567 28.593 1.00 32.93 254 GLY A CA 1
ATOM 1771 C C . GLY A 1 257 ? 17.112 25.701 29.468 1.00 37.16 254 GLY A C 1
ATOM 1772 O O . GLY A 1 257 ? 17.286 25.698 30.687 1.00 35.57 254 GLY A O 1
ATOM 1773 N N . LYS A 1 258 ? 16.521 26.699 28.804 1.00 40.27 255 LYS A N 1
ATOM 1774 C CA . LYS A 1 258 ? 15.894 27.821 29.499 1.00 45.42 255 LYS A CA 1
ATOM 1775 C C . LYS A 1 258 ? 14.982 27.338 30.613 1.00 43.55 255 LYS A C 1
ATOM 1776 O O . LYS A 1 258 ? 14.974 27.887 31.721 1.00 43.56 255 LYS A O 1
ATOM 1782 N N . SER A 1 259 ? 14.194 26.312 30.328 1.00 41.18 256 SER A N 1
ATOM 1783 C CA . SER A 1 259 ? 13.173 25.817 31.242 1.00 38.61 256 SER A CA 1
ATOM 1784 C C . SER A 1 259 ? 13.167 24.302 31.062 1.00 34.24 256 SER A C 1
ATOM 1785 O O . SER A 1 259 ? 12.521 23.779 30.147 1.00 37.35 256 SER A O 1
ATOM 1788 N N . ALA A 1 260 ? 13.922 23.616 31.910 1.00 25.70 257 ALA A N 1
ATOM 1789 C CA . ALA A 1 260 ? 14.024 22.171 31.837 1.00 25.39 257 ALA A CA 1
ATOM 1790 C C . ALA A 1 260 ? 14.273 21.628 33.231 1.00 26.57 257 ALA A C 1
ATOM 1791 O O . ALA A 1 260 ? 14.960 22.257 34.045 1.00 29.49 257 ALA A O 1
ATOM 1793 N N . ALA A 1 261 ? 13.720 20.449 33.498 1.00 24.30 258 ALA A N 1
ATOM 1794 C CA . ALA A 1 261 ? 14.070 19.748 34.730 1.00 21.95 258 ALA A CA 1
ATOM 1795 C C . ALA A 1 261 ? 15.568 19.449 34.750 1.00 21.88 258 ALA A C 1
ATOM 1796 O O . ALA A 1 261 ? 16.141 19.050 33.731 1.00 22.52 258 ALA A O 1
ATOM 1798 N N . PRO A 1 262 ? 16.234 19.598 35.885 1.00 20.57 259 PRO A N 1
ATOM 1799 C CA . PRO A 1 262 ? 17.688 19.449 35.884 1.00 22.80 259 PRO A CA 1
ATOM 1800 C C . PRO A 1 262 ? 18.105 17.987 35.850 1.00 22.18 259 PRO A C 1
ATOM 1801 O O . PRO A 1 262 ? 17.351 17.075 36.199 1.00 25.50 259 PRO A O 1
ATOM 1805 N N . ILE A 1 263 ? 19.338 17.784 35.420 1.00 19.38 260 ILE A N 1
ATOM 1806 C CA . ILE A 1 263 ? 19.991 16.488 35.537 1.00 19.08 260 ILE A CA 1
ATOM 1807 C C . ILE A 1 263 ? 21.218 16.683 36.415 1.00 18.68 260 ILE A C 1
ATOM 1808 O O . ILE A 1 263 ? 21.746 17.791 36.543 1.00 18.81 260 ILE A O 1
ATOM 1813 N N A ILE A 1 264 ? 21.642 15.592 37.045 0.52 17.54 261 ILE A N 1
ATOM 1814 N N B ILE A 1 264 ? 21.638 15.607 37.079 0.48 17.66 261 ILE A N 1
ATOM 1815 C CA A ILE A 1 264 ? 22.818 15.571 37.909 0.52 17.02 261 ILE A CA 1
ATOM 1816 C CA B ILE A 1 264 ? 22.837 15.620 37.920 0.48 16.95 261 ILE A CA 1
ATOM 1817 C C A ILE A 1 264 ? 23.860 14.699 37.231 0.52 17.84 261 ILE A C 1
ATOM 1818 C C B ILE A 1 264 ? 23.861 14.702 37.275 0.48 17.77 261 ILE A C 1
ATOM 1819 O O A ILE A 1 264 ? 23.527 13.629 36.706 0.52 18.72 261 ILE A O 1
ATOM 1820 O O B ILE A 1 264 ? 23.518 13.600 36.831 0.48 18.66 261 ILE A O 1
ATOM 1837 N N . SER A 1 266 ? 27.961 13.124 37.756 1.00 16.64 263 SER A N 1
ATOM 1838 C CA . SER A 1 266 ? 29.025 12.879 38.727 1.00 16.11 263 SER A CA 1
ATOM 1839 C C . SER A 1 266 ? 30.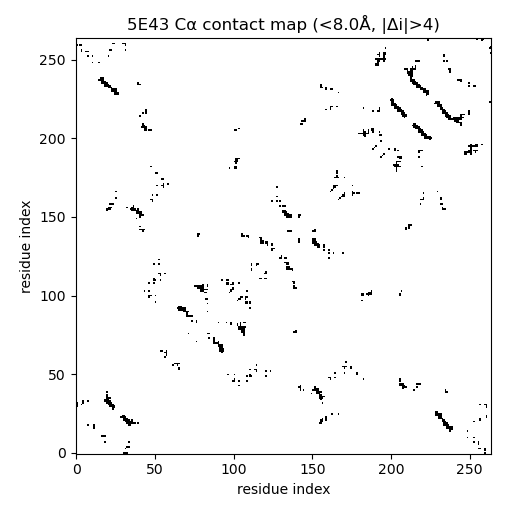076 12.045 38.009 1.00 17.28 263 SER A C 1
ATOM 1840 O O . SER A 1 266 ? 29.822 10.881 37.697 1.00 15.28 263 SER A O 1
ATOM 1843 N N . ILE A 1 267 ? 31.229 12.644 37.699 1.00 14.72 264 ILE A N 1
ATOM 1844 C CA . ILE A 1 267 ? 32.249 12.024 36.843 1.00 14.55 264 ILE A CA 1
ATOM 1845 C C . ILE A 1 267 ? 33.570 12.023 37.606 1.00 15.36 264 ILE A C 1
ATOM 1846 O O . ILE A 1 267 ? 34.044 13.085 38.028 1.00 16.30 264 ILE A O 1
ATOM 1851 N N . TYR A 1 268 ? 34.149 10.841 37.789 1.00 14.52 265 TYR A N 1
ATOM 1852 C CA . TYR A 1 268 ? 35.439 10.647 38.450 1.00 15.12 265 TYR A CA 1
ATOM 1853 C C . TYR A 1 268 ? 36.355 9.880 37.502 1.00 17.00 265 TYR A C 1
ATOM 1854 O O . TYR A 1 268 ? 35.928 8.889 36.894 1.00 19.33 265 TYR A O 1
ATOM 1863 N N . THR A 1 269 ? 37.594 10.343 37.334 1.00 16.20 266 THR A N 1
ATOM 1864 C CA . THR A 1 269 ? 38.500 9.667 36.409 1.00 17.02 266 THR A CA 1
ATOM 1865 C C . THR A 1 269 ? 39.895 9.557 37.000 1.00 17.98 266 THR A C 1
ATOM 1866 O O . THR A 1 269 ? 40.303 10.372 37.843 1.00 18.11 266 THR A O 1
ATOM 1870 N N . ASN A 1 270 ? 40.648 8.553 36.531 1.00 19.04 267 ASN A N 1
ATOM 1871 C CA . ASN A 1 270 ? 42.071 8.520 36.828 1.00 20.21 267 ASN A CA 1
ATOM 1872 C C . ASN A 1 270 ? 42.780 7.764 35.711 1.00 21.33 267 ASN A C 1
ATOM 1873 O O . ASN A 1 270 ? 42.150 7.133 34.852 1.00 22.46 267 ASN A O 1
ATOM 1878 N N . ARG A 1 271 ? 44.093 7.857 35.719 1.00 22.53 268 ARG A N 1
ATOM 1879 C CA . ARG A 1 271 ? 44.903 7.171 34.720 1.00 28.41 268 ARG A CA 1
ATOM 1880 C C . ARG A 1 271 ? 45.514 5.910 35.313 1.00 32.94 268 ARG A C 1
ATOM 1881 O O . ARG A 1 271 ? 45.491 5.684 36.523 1.00 32.15 268 ARG A O 1
ATOM 1889 N N . GLY A 1 272 ? 46.109 5.096 34.438 1.00 35.86 269 GLY A N 1
ATOM 1890 C CA . GLY A 1 272 ? 46.755 3.877 34.865 1.00 37.97 269 GLY A CA 1
ATOM 1891 C C . GLY A 1 272 ? 48.211 4.017 35.251 1.00 39.74 269 GLY A C 1
ATOM 1892 O O . GLY A 1 272 ? 48.861 3.010 35.547 1.00 46.26 269 GLY A O 1
ATOM 1893 N N . ALA A 1 273 ? 48.746 5.234 35.257 1.00 35.96 270 ALA A N 1
ATOM 1894 C CA . ALA A 1 273 ? 50.142 5.487 35.583 1.00 36.21 270 ALA A CA 1
ATOM 1895 C C . ALA A 1 273 ? 50.212 6.679 36.523 1.00 35.72 270 ALA A C 1
ATOM 1896 O O . ALA A 1 273 ? 49.509 7.676 36.321 1.00 33.66 270 ALA A O 1
ATOM 1898 N N . ALA A 1 274 ? 51.070 6.571 37.538 1.00 39.46 271 ALA A N 1
ATOM 1899 C CA . ALA A 1 274 ? 51.177 7.627 38.540 1.00 40.05 271 ALA A CA 1
ATOM 1900 C C . ALA A 1 274 ? 51.512 8.971 37.905 1.00 38.11 271 ALA A C 1
ATOM 1901 O O . ALA A 1 274 ? 50.996 10.009 38.328 1.00 36.12 271 ALA A O 1
ATOM 1903 N N . ASP A 1 275 ? 52.370 8.973 36.884 1.00 41.18 272 ASP A N 1
ATOM 1904 C CA . ASP A 1 275 ? 52.848 10.209 36.281 1.00 44.85 272 ASP A CA 1
ATOM 1905 C C . ASP A 1 275 ? 52.013 10.676 35.085 1.00 42.32 272 ASP A C 1
ATOM 1906 O O . ASP A 1 275 ? 52.411 11.632 34.415 1.00 41.97 272 ASP A O 1
ATOM 1911 N N . ALA A 1 276 ? 50.879 10.036 34.800 1.00 40.82 273 ALA A N 1
ATOM 1912 C CA . ALA A 1 276 ? 50.071 10.432 33.651 1.00 38.51 273 ALA A CA 1
ATOM 1913 C C . ALA A 1 276 ? 49.311 11.729 33.925 1.00 36.10 273 ALA A C 1
ATOM 1914 O O . ALA A 1 276 ? 49.149 12.162 35.070 1.00 36.57 273 ALA A O 1
ATOM 1916 N N . ALA A 1 277 ? 48.845 12.351 32.846 1.00 33.71 274 ALA A N 1
ATOM 1917 C CA . ALA A 1 277 ? 48.187 13.650 32.919 1.00 33.28 274 ALA A CA 1
ATOM 1918 C C . ALA A 1 277 ? 46.696 13.538 33.228 1.00 29.44 274 ALA A C 1
ATOM 1919 O O . ALA A 1 277 ? 46.025 12.588 32.815 1.00 27.62 274 ALA A O 1
ATOM 1921 N N . VAL A 1 278 ? 46.169 14.548 33.940 1.00 24.46 275 VAL A N 1
ATOM 1922 C CA . VAL A 1 278 ? 44.723 14.713 34.049 1.00 23.84 275 VAL A CA 1
ATOM 1923 C C . VAL A 1 278 ? 44.145 15.012 32.670 1.00 26.20 275 VAL A C 1
ATOM 1924 O O . VAL A 1 278 ? 44.680 15.839 31.920 1.00 29.39 275 VAL A O 1
ATOM 1928 N N . ASP A 1 279 ? 43.042 14.352 32.326 1.00 25.42 276 ASP A N 1
ATOM 1929 C CA . ASP A 1 279 ? 42.508 14.422 30.963 1.00 26.47 276 ASP A CA 1
ATOM 1930 C C . ASP A 1 279 ? 41.143 15.118 31.000 1.00 23.88 276 ASP A C 1
ATOM 1931 O O . ASP A 1 279 ? 40.101 14.473 31.160 1.00 25.00 276 ASP A O 1
ATOM 1936 N N . ASP A 1 280 ? 41.160 16.455 30.859 1.00 25.50 277 ASP A N 1
ATOM 1937 C CA . ASP A 1 280 ? 39.923 17.242 30.913 1.00 22.58 277 ASP A CA 1
ATOM 1938 C C . ASP A 1 280 ? 38.973 16.856 29.791 1.00 23.16 277 ASP A C 1
ATOM 1939 O O . ASP A 1 280 ? 37.749 16.828 29.986 1.00 23.77 277 ASP A O 1
ATOM 1944 N N . LYS A 1 281 ? 39.526 16.584 28.601 1.00 23.99 278 LYS A N 1
ATOM 1945 C CA . LYS A 1 281 ? 38.700 16.303 27.429 1.00 24.97 278 LYS A CA 1
ATOM 1946 C C . LYS A 1 281 ? 37.878 15.047 27.625 1.00 22.63 278 LYS A C 1
ATOM 1947 O O . LYS A 1 281 ? 36.722 14.981 27.180 1.00 21.46 278 LYS A O 1
ATOM 1953 N N . VAL A 1 282 ? 38.433 14.055 28.325 1.00 21.25 279 VAL A N 1
ATOM 1954 C CA . VAL A 1 282 ? 37.678 12.840 28.625 1.00 21.07 279 VAL A CA 1
ATOM 1955 C C . VAL A 1 282 ? 36.479 13.156 29.503 1.00 20.35 279 VAL A C 1
ATOM 1956 O O . VAL A 1 282 ? 35.406 12.564 29.352 1.00 20.43 279 VAL A O 1
ATOM 1960 N N . ILE A 1 283 ? 36.645 14.076 30.458 1.00 18.02 280 ILE A N 1
ATOM 1961 C CA . ILE A 1 283 ? 35.520 14.440 31.314 1.00 18.93 280 ILE A CA 1
ATOM 1962 C C . ILE A 1 283 ? 34.466 15.189 30.511 1.00 19.12 280 ILE A C 1
ATOM 1963 O O . ILE A 1 283 ? 33.265 14.968 30.682 1.00 18.72 280 ILE A O 1
ATOM 1968 N N . ALA A 1 284 ? 34.897 16.078 29.613 1.00 20.39 281 ALA A N 1
ATOM 1969 C CA . ALA A 1 284 ? 33.928 16.791 28.786 1.00 21.82 281 ALA A CA 1
ATOM 1970 C C . ALA A 1 284 ? 33.184 15.834 27.865 1.00 22.39 281 ALA A C 1
ATOM 1971 O O . ALA A 1 284 ? 31.964 15.951 27.695 1.00 21.73 281 ALA A O 1
ATOM 1973 N N . ASP A 1 285 ? 33.895 14.876 27.269 1.00 20.11 282 ASP A N 1
ATOM 1974 C CA . ASP A 1 285 ? 33.236 13.919 26.378 1.00 19.29 282 ASP A CA 1
ATOM 1975 C C . ASP A 1 285 ? 32.286 13.030 27.158 1.00 18.92 282 ASP A C 1
ATOM 1976 O O . ASP A 1 285 ? 31.214 12.664 26.661 1.00 18.50 282 ASP A O 1
ATOM 1981 N N . THR A 1 286 ? 32.673 12.653 28.383 1.00 18.99 283 THR A N 1
ATOM 1982 C CA . THR A 1 286 ? 31.777 11.871 29.218 1.00 17.93 283 THR A CA 1
ATOM 1983 C C . THR A 1 286 ? 30.479 12.626 29.479 1.00 18.74 283 THR A C 1
ATOM 1984 O O . THR A 1 286 ? 29.387 12.047 29.410 1.00 18.56 283 THR A O 1
ATOM 1988 N N . ALA A 1 287 ? 30.578 13.919 29.786 1.00 16.86 284 ALA A N 1
ATOM 1989 C CA . ALA A 1 287 ? 29.378 14.720 30.027 1.00 17.07 284 ALA A CA 1
ATOM 1990 C C . ALA A 1 287 ? 28.440 14.703 28.823 1.00 17.32 284 ALA A C 1
ATOM 1991 O O . ALA A 1 287 ? 27.215 14.587 28.978 1.00 20.28 284 ALA A O 1
ATOM 1993 N N . ALA A 1 288 ? 28.988 14.854 27.623 1.00 16.94 285 ALA A N 1
ATOM 1994 C CA . ALA A 1 288 ? 28.145 14.842 26.427 1.00 18.82 285 ALA A CA 1
ATOM 1995 C C . ALA A 1 288 ? 27.467 13.489 26.254 1.00 19.94 285 ALA A C 1
ATOM 1996 O O . ALA A 1 288 ? 26.282 13.413 25.903 1.00 21.27 285 ALA A O 1
ATOM 1998 N N . ILE A 1 289 ? 28.215 12.405 26.472 1.00 19.42 286 ILE A N 1
ATOM 1999 C CA . ILE A 1 289 ? 27.632 11.070 26.389 1.00 19.06 286 ILE A CA 1
ATOM 2000 C C . ILE A 1 289 ? 26.462 10.938 27.359 1.00 18.92 286 ILE A C 1
ATOM 2001 O O . ILE A 1 289 ? 25.397 10.414 27.003 1.00 20.58 286 ILE A O 1
ATOM 2006 N N . LEU A 1 290 ? 26.655 11.387 28.608 1.00 16.59 287 LEU A N 1
ATOM 2007 C CA . LEU A 1 290 ? 25.605 11.270 29.620 1.00 19.30 287 LEU A CA 1
ATOM 2008 C C . LEU A 1 290 ? 24.366 12.070 29.237 1.00 18.37 287 LEU A C 1
ATOM 2009 O O . LEU A 1 290 ? 23.238 11.588 29.398 1.00 18.11 287 LEU A O 1
ATOM 2014 N N . ALA A 1 291 ? 24.553 13.308 28.762 1.00 18.50 288 ALA A N 1
ATOM 2015 C CA . ALA A 1 291 ? 23.412 14.133 28.368 1.00 20.10 288 ALA A CA 1
ATOM 2016 C C . ALA A 1 291 ? 22.664 13.523 27.190 1.00 21.81 288 ALA A C 1
ATOM 2017 O O . ALA A 1 291 ? 21.429 13.588 27.130 1.00 21.32 288 ALA A O 1
ATOM 2019 N N . ARG A 1 292 ? 23.393 12.954 26.222 1.00 20.66 289 ARG A N 1
ATOM 2020 C CA . ARG A 1 292 ? 22.724 12.304 25.095 1.00 21.66 289 ARG A CA 1
ATOM 2021 C C . ARG A 1 292 ? 21.953 11.072 25.558 1.00 22.06 289 ARG A C 1
ATOM 2022 O O . ARG A 1 292 ? 20.805 10.852 25.140 1.00 20.96 289 ARG A O 1
ATOM 2030 N N . ALA A 1 293 ? 22.560 10.271 26.442 1.00 21.38 290 ALA A N 1
ATOM 2031 C CA . ALA A 1 293 ? 21.916 9.048 26.903 1.00 21.05 290 ALA A CA 1
ATOM 2032 C C . ALA A 1 293 ? 20.646 9.352 27.683 1.00 21.01 290 ALA A C 1
ATOM 2033 O O . ALA A 1 293 ? 19.713 8.544 27.687 1.00 22.73 290 ALA A O 1
ATOM 2035 N N . LEU A 1 294 ? 20.588 10.493 28.359 1.00 19.79 291 LEU A N 1
ATOM 2036 C CA . LEU A 1 294 ? 19.370 10.874 29.058 1.00 20.08 291 LEU A CA 1
ATOM 2037 C C . LEU A 1 294 ? 18.392 11.604 28.159 1.00 22.35 291 LEU A C 1
ATOM 2038 O O . LEU A 1 294 ? 17.363 12.082 28.647 1.00 23.85 291 LEU A O 1
ATOM 2043 N N . GLY A 1 295 ? 18.681 11.706 26.863 1.00 20.87 292 GLY A N 1
ATOM 2044 C CA . GLY A 1 295 ? 17.723 12.291 25.937 1.00 22.01 292 GLY A CA 1
ATOM 2045 C C . GLY A 1 295 ? 17.637 13.797 25.983 1.00 23.45 292 GLY A C 1
ATOM 2046 O O . GLY A 1 295 ? 16.671 14.362 25.462 1.00 26.91 292 GLY A O 1
ATOM 2047 N N . LYS A 1 296 ? 18.620 14.470 26.597 1.00 22.45 293 LYS A N 1
ATOM 2048 C CA . LYS A 1 296 ? 18.603 15.923 26.728 1.00 24.03 293 LYS A CA 1
ATOM 2049 C C . LYS A 1 296 ? 19.444 16.634 25.685 1.00 26.14 293 LYS A C 1
ATOM 2050 O O . LYS A 1 296 ? 19.336 17.861 25.552 1.00 25.51 293 LYS A O 1
ATOM 2056 N N . LEU A 1 297 ? 20.270 15.899 24.960 1.00 25.50 294 LEU A N 1
ATOM 2057 C CA . LEU A 1 297 ? 21.207 16.467 24.001 1.00 26.93 294 LEU A CA 1
ATOM 2058 C C . LEU A 1 297 ? 21.132 15.657 22.715 1.00 30.32 294 LEU A C 1
ATOM 2059 O O . LEU A 1 297 ? 20.909 14.443 22.803 1.00 31.18 294 LEU A O 1
#

Organism: Streptosporangium roseum (strain ATCC 12428 / DSM 43021 / JCM 3005 / KCTC 9067 / NCIMB 10171 / NRRL 2505 / NI 9100) (NCBI:txid479432)

CATH classification: 3.40.710.10

InterPro domains:
  IPR000871 Beta-lactamase, class-A [PR00118] (66-90)
  IPR000871 Beta-lactamase, class-A [PR00118] (97-114)
  IPR000871 Beta-lactamase, class-A [PR00118] (140-165)
  IPR000871 Beta-lactamase, class-A [PR00118] (176-200)
  IPR000871 Beta-lactamase, class-A [PR00118] (202-227)
  IPR000871 Beta-lactamase, class-A [PR00118] (238-253)
  IPR000871 Beta-lactamase, class-A [PR00118] (255-270)
  IPR000871 Beta-lactamase, class-A [PTHR35333] (23-324)
  IPR012338 Beta-lactamase/transpeptidase-like [G3DSA:3.40.710.10] (60-327)
  IPR012338 Beta-lactamase/transpeptidase-like [SSF56601] (65-321)
  IPR023650 Beta-lactamase, class-A active site [PS00146] (99-114)
  IPR045155 Beta-lactamase class A, catalytic domain [PF13354] (63-321)

Secondary structure (DSSP, 8-state):
-HHHHHHHHHHHHHHTEEEEEEEEBTTT--EEEESTTS-EE-GGGHHHHHHHHHHHHHHHT-TTGGG------GGG--SS-TTGGG-TTT--HHHHHHHHHHS--HHHH--GGGTTHHHHHHHHHHHTT-SS-B--S-TTGGG---TT--TTEE-S---HHHHHHHTSSSS-HHHHHHHHHHHHT-SS-TTTHHHHS-TTSEEEEEEEEETGGGEEEEEEEEE-SSS---B--EEEEESSTTPPP-HHHHHHHHHHHHHHTT--

Nearest PDB structures (foldseek):
  4euz-assembly1_A  TM=9.739E-01  e=4.418E-31  Serratia fonticola
  5gla-assembly1_A  TM=9.634E-01  e=3.524E-31  Burkholderia thailandensis
  6wgr-assembly3_C  TM=9.438E-01  e=2.893E-25  Staphylococcus aureus
  1ghp-assembly1_A  TM=9.225E-01  e=5.090E-25  Staphylococcus aureus
  1kgf-assembly1_A  TM=9.260E-01  e=7.999E-25  Staphylococcus aureus

B-factor: mean 24.87, std 9.41, range [13.36, 71.98]

Radius of gyration: 17.42 Å; Cα contacts (8 Å, |Δi|>4): 590; chains: 1; bounding box: 41×41×41 Å

Solvent-accessible surface area: 11217 Å² total

Sequence (264 aa):
GARARRKELRTLEASFKGRIGAYAVDTATGKTITYRSGERFPLLSTFKAIAAAAVLHKARTSDPGLLNKVVHWTTTAELQEHSPVTGKHVKDGTVARLCEAAITRSDNTAANLLKQIGGPAGLTAYFHTLKDPVSRRLDRWETELNNWSPKEKRDTTTPASGRDLRAVTTGDALDARDRERLNAWLTANKTGDARIRAGLPKTWTVGDKTGTNSKYGAGNDIAVVWPGKSAAPIIISIYTNRGAADAAVDDKVIADTAAILARALGKL